Protein AF-A0A067SEJ1-F1 (afdb_monomer_lite)

Structure (mmCIF, N/CA/C/O backbone):
data_AF-A0A067SEJ1-F1
#
_entry.id   AF-A0A067SEJ1-F1
#
loop_
_atom_site.group_PDB
_atom_site.id
_atom_site.type_symbol
_atom_site.label_atom_id
_atom_site.label_alt_id
_atom_site.label_comp_id
_atom_site.label_asym_id
_atom_site.label_entity_id
_atom_site.label_seq_id
_atom_site.pdbx_PDB_ins_code
_atom_site.Cartn_x
_atom_site.Cartn_y
_atom_site.Cartn_z
_atom_site.occupancy
_atom_site.B_iso_or_equiv
_atom_site.auth_seq_id
_atom_site.auth_comp_id
_atom_site.auth_asym_id
_atom_site.auth_atom_id
_atom_site.pdbx_PDB_model_num
ATOM 1 N N . MET A 1 1 ? -14.031 -3.036 18.938 1.00 46.53 1 MET A N 1
ATOM 2 C CA . MET A 1 1 ? -14.314 -3.526 17.572 1.00 46.53 1 MET A CA 1
ATOM 3 C C . MET A 1 1 ? -13.406 -4.721 17.336 1.00 46.53 1 MET A C 1
ATOM 5 O O . MET A 1 1 ? -12.286 -4.676 17.817 1.00 46.53 1 MET A O 1
ATOM 9 N N . ALA A 1 2 ? -13.883 -5.805 16.723 1.00 48.09 2 ALA A N 1
ATOM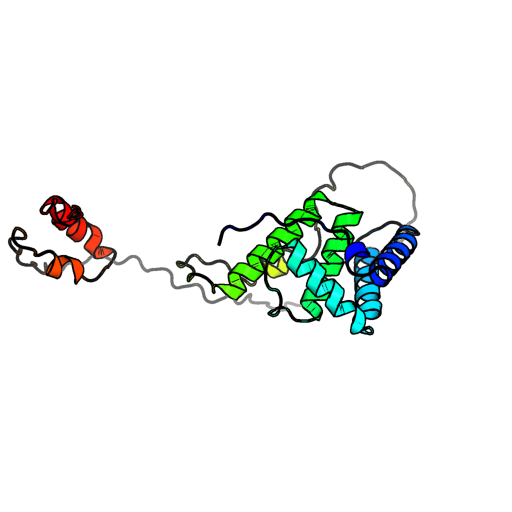 10 C CA . ALA A 1 2 ? -12.994 -6.911 16.358 1.00 48.09 2 ALA A CA 1
ATOM 11 C C . ALA A 1 2 ? -12.133 -6.456 15.172 1.00 48.09 2 ALA A C 1
ATOM 13 O O . ALA A 1 2 ? -12.700 -5.962 14.193 1.00 48.09 2 ALA A O 1
ATOM 14 N N . SER A 1 3 ? -10.806 -6.582 15.269 1.00 61.12 3 SER A N 1
ATOM 15 C CA . SER A 1 3 ? -9.918 -6.359 14.129 1.00 61.12 3 SER A CA 1
ATOM 16 C C . SER A 1 3 ? -10.316 -7.343 13.028 1.00 61.12 3 SER A C 1
ATOM 18 O O . SER A 1 3 ? -10.375 -8.556 13.236 1.00 61.12 3 SER A O 1
ATOM 20 N N . LYS A 1 4 ? -10.716 -6.815 11.871 1.00 76.38 4 LYS A N 1
ATOM 21 C CA . LYS A 1 4 ? -10.968 -7.640 10.689 1.00 76.38 4 LYS A CA 1
ATOM 22 C C . LYS A 1 4 ? -9.634 -7.886 10.010 1.00 76.38 4 LYS A C 1
ATOM 24 O O . LYS A 1 4 ? -8.903 -6.928 9.790 1.00 76.38 4 LYS A O 1
ATOM 29 N N . THR A 1 5 ? -9.352 -9.134 9.657 1.00 85.12 5 THR A N 1
ATOM 30 C CA . THR A 1 5 ? -8.151 -9.494 8.899 1.00 85.12 5 THR A CA 1
ATOM 31 C C . THR A 1 5 ? -8.071 -8.654 7.621 1.00 85.12 5 THR A C 1
ATOM 33 O O . THR A 1 5 ? -9.073 -8.596 6.893 1.00 85.12 5 THR A O 1
ATOM 36 N N . PRO A 1 6 ? -6.936 -7.990 7.347 1.00 90.06 6 PRO A N 1
ATOM 37 C CA . PRO A 1 6 ? -6.752 -7.261 6.106 1.00 90.06 6 PRO A CA 1
ATOM 38 C C . PRO A 1 6 ? -6.898 -8.158 4.880 1.00 90.06 6 PRO A C 1
ATOM 40 O O . PRO A 1 6 ? -6.625 -9.357 4.918 1.00 90.06 6 PRO A O 1
ATOM 43 N N . VAL A 1 7 ? -7.342 -7.566 3.775 1.00 92.25 7 VAL A N 1
ATOM 44 C CA . VAL A 1 7 ? -7.598 -8.280 2.524 1.00 92.25 7 VAL A CA 1
ATOM 45 C C . VAL A 1 7 ? -6.887 -7.579 1.379 1.00 92.25 7 VAL A C 1
ATOM 47 O O . VAL A 1 7 ? -6.980 -6.362 1.224 1.00 92.25 7 VAL A O 1
ATOM 50 N N . ILE A 1 8 ? -6.224 -8.366 0.534 1.00 90.19 8 ILE A N 1
ATOM 51 C CA . ILE A 1 8 ? -5.680 -7.884 -0.733 1.00 90.19 8 ILE A CA 1
ATOM 52 C C . ILE A 1 8 ? -6.826 -7.727 -1.732 1.00 90.19 8 ILE A C 1
ATOM 54 O O . ILE A 1 8 ? -7.507 -8.687 -2.093 1.00 90.19 8 ILE A O 1
ATOM 58 N N . LEU A 1 9 ? -7.026 -6.498 -2.195 1.00 91.81 9 LEU A N 1
ATOM 59 C CA . LEU A 1 9 ? -8.012 -6.165 -3.213 1.00 91.81 9 LEU A CA 1
ATOM 60 C C . LEU A 1 9 ? -7.304 -5.742 -4.499 1.00 91.81 9 LEU A C 1
ATOM 62 O O . LEU A 1 9 ? -6.274 -5.073 -4.458 1.00 91.81 9 LEU A O 1
ATOM 66 N N . SER A 1 10 ? -7.885 -6.063 -5.653 1.00 92.56 10 SER A N 1
ATOM 67 C CA . SER A 1 10 ? -7.394 -5.519 -6.921 1.00 92.56 10 SER A CA 1
ATOM 68 C C . SER A 1 10 ? -7.734 -4.036 -7.026 1.00 92.56 10 SER A C 1
ATOM 70 O O . SER A 1 10 ? -8.893 -3.643 -6.867 1.00 92.56 10 SER A O 1
ATOM 72 N N . ILE A 1 11 ? -6.739 -3.207 -7.342 1.00 93.44 11 ILE A N 1
ATOM 73 C CA . ILE A 1 11 ? -6.945 -1.770 -7.537 1.00 93.44 11 ILE A CA 1
ATOM 74 C C . ILE A 1 11 ? -7.807 -1.457 -8.767 1.00 93.44 11 ILE A C 1
ATOM 76 O O . ILE A 1 11 ? -8.526 -0.459 -8.777 1.00 93.44 11 ILE A O 1
ATOM 80 N N . SER A 1 12 ? -7.818 -2.348 -9.763 1.00 92.25 12 SER A N 1
ATOM 81 C CA . SER A 1 12 ? -8.626 -2.197 -10.981 1.00 92.25 12 SER A CA 1
ATOM 82 C C . SER A 1 12 ? -10.130 -2.181 -10.688 1.00 92.25 12 SER A C 1
ATOM 84 O O . SER A 1 12 ? -10.893 -1.583 -11.439 1.00 92.25 12 SER A O 1
ATOM 86 N N . THR A 1 13 ? -10.558 -2.756 -9.558 1.00 92.94 13 THR A N 1
ATOM 87 C CA . THR A 1 13 ? -11.944 -2.674 -9.065 1.00 92.94 13 THR A CA 1
ATOM 88 C C . THR A 1 13 ? -12.350 -1.242 -8.690 1.00 92.94 13 THR A C 1
ATOM 90 O O . THR A 1 13 ? -13.533 -0.914 -8.707 1.00 92.94 13 THR A O 1
ATOM 93 N N . PHE A 1 14 ? -11.383 -0.383 -8.350 1.00 93.38 14 PHE A N 1
ATOM 94 C CA . PHE A 1 14 ? -11.608 0.995 -7.896 1.00 93.38 14 PHE A CA 1
ATOM 95 C C . PHE A 1 14 ? -11.171 2.037 -8.930 1.00 93.38 14 PHE A C 1
ATOM 97 O O . PHE A 1 14 ? -11.766 3.109 -9.014 1.00 93.38 14 PHE A O 1
ATOM 104 N N . SER A 1 15 ? -10.131 1.741 -9.711 1.00 95.44 15 SER A N 1
ATOM 105 C CA . SER A 1 15 ? -9.670 2.581 -10.813 1.00 95.44 15 SER A CA 1
ATOM 106 C C . SER A 1 15 ? -8.937 1.748 -11.859 1.00 95.44 15 SER A C 1
ATOM 108 O O . SER A 1 15 ? -7.812 1.294 -11.641 1.00 95.44 15 SER A O 1
ATOM 110 N N . GLN A 1 16 ? -9.559 1.599 -13.030 1.00 94.88 16 GLN A N 1
ATOM 111 C CA . GLN A 1 16 ? -8.930 0.949 -14.180 1.00 94.88 16 GLN A CA 1
ATOM 112 C C . GLN A 1 16 ? -7.700 1.728 -14.666 1.00 94.88 16 GLN A C 1
ATOM 114 O O . GLN A 1 16 ? -6.709 1.125 -15.064 1.00 94.88 16 GLN A O 1
ATOM 119 N N . GLU A 1 17 ? -7.750 3.063 -14.617 1.00 94.31 17 GLU A N 1
ATOM 120 C CA . GLU A 1 17 ? -6.627 3.928 -14.993 1.00 94.31 17 GLU A CA 1
ATOM 121 C C . GLU A 1 17 ? -5.400 3.641 -14.121 1.00 94.31 17 GLU A C 1
ATOM 123 O O . GLU A 1 17 ? -4.309 3.423 -14.643 1.00 94.31 17 GLU A O 1
ATOM 128 N N . LEU A 1 18 ? -5.595 3.548 -12.802 1.00 94.44 18 LEU A N 1
ATOM 129 C CA . LEU A 1 18 ? -4.518 3.270 -11.854 1.00 94.44 18 LEU A CA 1
ATOM 130 C C . LEU A 1 18 ? -3.986 1.837 -11.994 1.00 94.44 18 LEU A C 1
ATOM 132 O O . LEU A 1 18 ? -2.778 1.623 -11.948 1.00 94.44 18 LEU A O 1
ATOM 136 N N . GLY A 1 19 ? -4.878 0.865 -12.214 1.00 95.44 19 GLY A N 1
ATOM 137 C CA . GLY A 1 19 ? -4.491 -0.519 -12.491 1.00 95.44 19 GLY A CA 1
ATOM 138 C C . GLY A 1 19 ? -3.642 -0.650 -13.757 1.00 95.44 19 GLY A C 1
ATOM 139 O O . GLY A 1 19 ? -2.614 -1.324 -13.741 1.00 95.44 19 GLY A O 1
ATOM 140 N N . ASN A 1 20 ? -4.017 0.048 -14.831 1.00 96.00 20 ASN A N 1
ATOM 141 C CA . ASN A 1 20 ? -3.251 0.068 -16.077 1.00 96.00 20 ASN A CA 1
ATOM 142 C C . ASN A 1 20 ? -1.889 0.755 -15.902 1.00 96.00 20 ASN A C 1
ATOM 144 O O . ASN A 1 20 ? -0.890 0.260 -16.422 1.00 96.00 20 ASN A O 1
ATOM 148 N N . LEU A 1 21 ? -1.844 1.867 -15.161 1.00 95.38 21 LEU A N 1
ATOM 149 C CA . LEU A 1 21 ? -0.609 2.593 -14.856 1.00 95.38 21 LEU A CA 1
ATOM 150 C C . LEU A 1 21 ? 0.370 1.694 -14.088 1.00 95.38 21 LEU A C 1
ATOM 152 O O . LEU A 1 21 ? 1.521 1.550 -14.496 1.00 95.38 21 LEU A O 1
ATOM 156 N N . LEU A 1 22 ? -0.102 1.015 -13.039 1.00 96.44 22 LEU A N 1
ATOM 157 C CA . LEU A 1 22 ? 0.707 0.066 -12.272 1.00 96.44 22 LEU A CA 1
ATOM 158 C C . LEU A 1 22 ? 1.198 -1.096 -13.134 1.00 96.44 22 LEU A C 1
ATOM 160 O O . LEU A 1 22 ? 2.393 -1.383 -13.135 1.00 96.44 22 LEU A O 1
ATOM 164 N N . ALA A 1 23 ? 0.313 -1.721 -13.913 1.00 96.44 23 ALA A N 1
ATOM 165 C CA . ALA A 1 23 ? 0.682 -2.822 -14.798 1.00 96.44 23 ALA A CA 1
ATOM 166 C C . ALA A 1 23 ? 1.773 -2.409 -15.801 1.00 96.44 23 ALA A C 1
ATOM 168 O O . ALA A 1 23 ? 2.765 -3.120 -15.958 1.00 96.44 23 ALA A O 1
ATOM 169 N N . ALA A 1 24 ? 1.632 -1.239 -16.432 1.00 96.88 24 ALA A N 1
ATOM 170 C CA . ALA A 1 24 ? 2.643 -0.703 -17.338 1.00 96.88 24 ALA A CA 1
ATOM 171 C C . ALA A 1 24 ? 3.971 -0.415 -16.617 1.00 96.88 24 ALA A C 1
ATOM 173 O O . ALA A 1 24 ? 5.037 -0.735 -17.145 1.00 96.88 24 ALA A O 1
ATOM 174 N N . SER A 1 25 ? 3.911 0.133 -15.400 1.00 96.12 25 SER A N 1
ATOM 175 C CA . SER A 1 25 ? 5.101 0.435 -14.600 1.00 96.12 25 SER A CA 1
ATOM 176 C C . SER A 1 25 ? 5.883 -0.825 -14.211 1.00 96.12 25 SER A C 1
ATOM 178 O O . SER A 1 25 ? 7.109 -0.821 -14.274 1.00 96.12 25 SER A O 1
ATOM 180 N N . PHE A 1 26 ? 5.195 -1.924 -13.876 1.00 97.12 26 PHE A N 1
ATOM 181 C CA . PHE A 1 26 ? 5.848 -3.190 -13.545 1.00 97.12 26 PHE A CA 1
ATOM 182 C C . PHE A 1 26 ? 6.490 -3.825 -14.775 1.00 97.12 26 PHE A C 1
ATOM 184 O O . PHE A 1 26 ? 7.631 -4.263 -14.698 1.00 97.12 26 PHE A O 1
ATOM 191 N N . VAL A 1 27 ? 5.819 -3.782 -15.931 1.00 96.75 27 VAL A N 1
ATOM 192 C CA . VAL A 1 27 ? 6.413 -4.230 -17.202 1.00 96.75 27 VAL A CA 1
ATOM 193 C C . VAL A 1 27 ? 7.682 -3.439 -17.533 1.00 96.75 27 VAL A C 1
ATOM 195 O O . VAL A 1 27 ? 8.634 -3.991 -18.078 1.00 96.75 27 VAL A O 1
ATOM 198 N N . GLU A 1 28 ? 7.717 -2.139 -17.232 1.00 95.25 28 GLU A N 1
ATOM 199 C CA . GLU A 1 28 ? 8.917 -1.324 -17.416 1.00 95.25 28 GLU A CA 1
ATOM 200 C C . GLU A 1 28 ? 10.023 -1.674 -16.412 1.00 95.25 28 GLU A C 1
ATOM 202 O O . GLU A 1 28 ? 11.181 -1.792 -16.816 1.00 95.25 28 GLU A O 1
ATOM 207 N N . LEU A 1 29 ? 9.669 -1.871 -15.140 1.00 94.81 29 LEU A N 1
ATOM 208 C CA . LEU A 1 29 ? 10.592 -2.246 -14.069 1.00 94.81 29 LEU A CA 1
ATOM 209 C C . LEU A 1 29 ? 11.264 -3.600 -14.347 1.00 94.81 29 LEU A C 1
ATOM 211 O O . LEU A 1 29 ? 12.478 -3.725 -14.214 1.00 94.81 29 LEU A O 1
ATOM 215 N N . GLU A 1 30 ? 10.497 -4.576 -14.832 1.00 95.19 30 GLU A N 1
ATOM 216 C CA . GLU A 1 30 ? 10.948 -5.940 -15.143 1.00 95.19 30 GLU A CA 1
ATOM 217 C C . GLU A 1 30 ? 11.863 -6.020 -16.385 1.00 95.19 30 GLU A C 1
ATOM 219 O O . GLU A 1 30 ? 12.399 -7.083 -16.698 1.00 95.19 30 GLU A O 1
ATOM 224 N N . LYS A 1 31 ? 12.117 -4.903 -17.088 1.00 94.56 31 LYS A N 1
ATOM 225 C CA . LYS A 1 31 ? 13.127 -4.848 -18.168 1.00 94.56 31 LYS A CA 1
ATOM 226 C C . LYS A 1 31 ? 14.558 -5.005 -17.654 1.00 94.56 31 LYS A C 1
ATOM 228 O O . LYS A 1 31 ? 15.471 -5.213 -18.455 1.00 94.56 31 LYS A O 1
ATOM 233 N N . LYS A 1 32 ? 14.774 -4.834 -16.351 1.00 91.69 32 LYS A N 1
ATOM 234 C CA . LYS A 1 32 ? 16.067 -4.972 -15.676 1.00 91.69 32 LYS A CA 1
ATOM 235 C C . LYS A 1 32 ? 15.886 -5.808 -14.405 1.00 91.69 32 LYS A C 1
ATOM 237 O O . LYS A 1 32 ? 14.759 -5.931 -13.927 1.00 91.69 32 LYS A O 1
ATOM 242 N N . PRO A 1 33 ? 16.967 -6.385 -13.850 1.00 93.00 33 PRO A N 1
ATOM 243 C CA . PRO A 1 33 ? 16.897 -7.040 -12.551 1.00 93.00 33 PRO A CA 1
ATOM 244 C C . PRO A 1 33 ? 16.329 -6.092 -11.496 1.00 93.00 33 PRO A C 1
ATOM 246 O O . PRO A 1 33 ? 16.771 -4.946 -11.392 1.00 93.00 33 PRO A O 1
ATOM 249 N N . VAL A 1 34 ? 15.351 -6.583 -10.737 1.00 93.62 34 VAL A N 1
ATOM 250 C CA . VAL A 1 34 ? 14.739 -5.832 -9.644 1.00 93.62 34 VAL A CA 1
ATOM 251 C C . VAL A 1 34 ? 15.635 -5.968 -8.424 1.00 93.62 34 VAL A C 1
ATOM 253 O O . VAL A 1 34 ? 15.697 -7.009 -7.775 1.00 93.62 34 VAL A O 1
ATOM 256 N N . ASP A 1 35 ? 16.359 -4.898 -8.155 1.00 93.25 35 ASP A N 1
ATOM 257 C CA . ASP A 1 35 ? 17.161 -4.688 -6.965 1.00 93.25 35 ASP A CA 1
ATOM 258 C C . ASP A 1 35 ? 16.588 -3.525 -6.147 1.00 93.25 35 ASP A C 1
ATOM 260 O O . ASP A 1 35 ? 15.557 -2.926 -6.459 1.00 93.25 35 ASP A O 1
ATOM 264 N N . ARG A 1 36 ? 17.293 -3.172 -5.080 1.00 91.00 36 ARG A N 1
ATOM 265 C CA . ARG A 1 36 ? 16.895 -2.065 -4.222 1.00 91.00 36 ARG A CA 1
ATOM 266 C C . ARG A 1 36 ? 16.883 -0.708 -4.936 1.00 91.00 36 ARG A C 1
ATOM 268 O O . ARG A 1 36 ? 16.033 0.137 -4.669 1.00 91.00 36 ARG A O 1
ATOM 275 N N . ILE A 1 37 ? 17.871 -0.441 -5.783 1.00 92.75 37 ILE A N 1
ATOM 276 C CA . ILE A 1 37 ? 18.024 0.879 -6.405 1.00 92.75 37 ILE A CA 1
ATOM 277 C C . ILE A 1 37 ? 16.893 1.086 -7.413 1.00 92.75 37 ILE A C 1
ATOM 279 O O . ILE A 1 37 ? 16.247 2.133 -7.436 1.00 92.75 37 ILE A O 1
ATOM 283 N N . THR A 1 38 ? 16.621 0.058 -8.211 1.00 92.75 38 THR A N 1
ATOM 284 C CA . THR A 1 38 ? 15.519 0.022 -9.170 1.00 92.75 38 THR A CA 1
ATOM 285 C C . THR A 1 38 ? 14.159 0.067 -8.476 1.00 92.75 38 THR A C 1
ATOM 287 O O . THR A 1 38 ? 13.295 0.803 -8.949 1.00 92.75 38 THR A O 1
ATOM 290 N N . SER A 1 39 ? 13.971 -0.601 -7.329 1.00 92.75 39 SER A N 1
ATOM 291 C CA . SER A 1 39 ? 12.716 -0.519 -6.566 1.00 92.75 39 SER A CA 1
ATOM 292 C C . SER A 1 39 ? 12.456 0.888 -6.017 1.00 92.75 39 SER A C 1
ATOM 294 O O . SER A 1 39 ? 11.362 1.418 -6.196 1.00 92.75 39 SER A O 1
ATOM 296 N N . VAL A 1 40 ? 13.465 1.536 -5.422 1.00 93.38 40 VAL A N 1
ATOM 297 C CA . VAL A 1 40 ? 13.352 2.916 -4.911 1.00 93.38 40 VAL A CA 1
ATOM 298 C C . VAL A 1 40 ? 13.124 3.902 -6.056 1.00 93.38 40 VAL A C 1
ATOM 300 O O . VAL A 1 40 ? 12.285 4.796 -5.958 1.00 93.38 40 VAL A O 1
ATOM 303 N N . SER A 1 41 ? 13.835 3.735 -7.174 1.00 94.12 41 SER A N 1
ATOM 304 C CA . SER A 1 41 ? 13.635 4.579 -8.354 1.00 94.12 41 SER A CA 1
ATOM 305 C C . SER A 1 41 ? 12.231 4.423 -8.938 1.00 94.12 41 SER A C 1
ATOM 307 O O . SER A 1 41 ? 11.660 5.412 -9.400 1.00 94.12 41 SER A O 1
ATOM 309 N N . TRP A 1 42 ? 11.683 3.206 -8.944 1.00 96.38 42 TRP A N 1
ATOM 310 C CA . TRP A 1 42 ? 10.311 2.951 -9.371 1.00 96.38 42 TRP A CA 1
ATOM 311 C C . TRP A 1 42 ? 9.311 3.631 -8.438 1.00 96.38 42 TRP A C 1
ATOM 313 O O . TRP A 1 42 ? 8.437 4.346 -8.920 1.00 96.38 42 TRP A O 1
ATOM 323 N N . GLU A 1 43 ? 9.475 3.490 -7.122 1.00 95.25 43 GLU A N 1
ATOM 324 C CA . GLU A 1 43 ? 8.581 4.109 -6.142 1.00 95.25 43 GLU A CA 1
ATOM 325 C C . GLU A 1 43 ? 8.558 5.634 -6.296 1.00 95.25 43 GLU A C 1
ATOM 327 O O . GLU A 1 43 ? 7.486 6.224 -6.395 1.00 95.25 43 GLU A O 1
ATOM 332 N N . MET A 1 44 ? 9.724 6.275 -6.416 1.00 94.12 44 MET A N 1
ATOM 333 C CA . MET A 1 44 ? 9.821 7.727 -6.605 1.00 94.12 44 MET A CA 1
ATOM 334 C C . MET A 1 44 ? 9.158 8.198 -7.904 1.00 94.12 44 MET A C 1
ATOM 336 O O . MET A 1 44 ? 8.461 9.214 -7.908 1.00 94.12 44 MET A O 1
ATOM 340 N N . LYS A 1 45 ? 9.328 7.446 -9.000 1.00 94.69 45 LYS A N 1
ATOM 341 C CA . LYS A 1 45 ? 8.647 7.728 -10.272 1.00 94.69 45 LYS A CA 1
ATOM 342 C C . LYS A 1 45 ? 7.129 7.638 -10.103 1.00 94.69 45 LYS A C 1
ATOM 344 O O . LYS A 1 45 ? 6.413 8.562 -10.469 1.00 94.69 45 LYS A O 1
ATOM 349 N N . MET A 1 46 ? 6.651 6.567 -9.475 1.00 95.62 46 MET A N 1
ATOM 350 C CA . MET A 1 46 ? 5.228 6.332 -9.235 1.00 95.62 46 MET A CA 1
ATOM 351 C C . MET A 1 46 ? 4.599 7.370 -8.299 1.00 95.62 46 MET A C 1
ATOM 353 O O . MET A 1 46 ? 3.465 7.793 -8.523 1.00 95.62 46 MET A O 1
ATOM 357 N N . LEU A 1 47 ? 5.332 7.811 -7.272 1.00 93.50 47 LEU A N 1
ATOM 358 C CA . LEU A 1 47 ? 4.915 8.899 -6.389 1.00 93.50 47 LEU A CA 1
ATOM 359 C C . LEU A 1 47 ? 4.712 10.200 -7.168 1.00 93.50 47 LEU A C 1
ATOM 361 O O . LEU A 1 47 ? 3.716 10.879 -6.932 1.00 93.50 47 LEU A O 1
ATOM 365 N N . SER A 1 48 ? 5.605 10.523 -8.109 1.00 91.00 48 SER A N 1
ATOM 366 C CA . SER A 1 48 ? 5.446 11.688 -8.989 1.00 91.00 48 SER A CA 1
ATOM 367 C C . SER A 1 48 ? 4.243 11.520 -9.921 1.00 91.00 48 SER A C 1
ATOM 369 O O . SER A 1 48 ? 3.344 12.358 -9.923 1.00 91.00 48 SER A O 1
ATOM 371 N N . ASP A 1 49 ? 4.176 10.400 -10.648 1.00 90.62 49 ASP A N 1
ATOM 372 C CA . ASP A 1 49 ? 3.157 10.146 -11.676 1.00 90.62 49 ASP A CA 1
ATOM 373 C C . ASP A 1 49 ? 1.722 10.172 -11.112 1.00 90.62 49 ASP A C 1
ATOM 375 O O . ASP A 1 49 ? 0.787 10.625 -11.782 1.00 90.62 49 ASP A O 1
ATOM 379 N N . ILE A 1 50 ? 1.540 9.689 -9.876 1.00 92.19 50 ILE A N 1
ATOM 380 C CA . ILE A 1 50 ? 0.249 9.685 -9.173 1.00 92.19 50 ILE A CA 1
ATOM 381 C C . ILE A 1 50 ? 0.034 10.981 -8.385 1.00 92.19 50 ILE A C 1
ATOM 383 O O . ILE A 1 50 ? -1.086 11.497 -8.358 1.00 92.19 50 ILE A O 1
ATOM 387 N N . GLY A 1 51 ? 1.075 11.497 -7.726 1.00 83.12 51 GLY A N 1
ATOM 388 C CA . GLY A 1 51 ? 1.007 12.688 -6.876 1.00 83.12 51 GLY A CA 1
ATOM 389 C C . GLY A 1 51 ? 0.532 13.927 -7.631 1.00 83.12 51 GLY A C 1
ATOM 390 O O . GLY A 1 51 ? -0.267 14.698 -7.096 1.00 83.12 51 GLY A O 1
ATOM 391 N N . ASP A 1 52 ? 0.914 14.044 -8.903 1.00 80.06 52 ASP A N 1
ATOM 392 C CA . ASP A 1 52 ? 0.486 15.124 -9.798 1.00 80.06 52 ASP A CA 1
ATOM 393 C C . ASP A 1 52 ? -0.984 14.991 -10.249 1.00 80.06 52 ASP A C 1
ATOM 395 O O . ASP A 1 52 ? -1.578 15.921 -10.800 1.00 80.06 52 ASP A O 1
ATOM 399 N N . GLN A 1 53 ? -1.617 13.842 -9.995 1.00 85.12 53 GLN A N 1
ATOM 400 C CA . GLN A 1 53 ? -2.968 13.516 -10.442 1.00 85.12 53 GLN A CA 1
ATOM 401 C C . GLN A 1 53 ? -3.925 13.318 -9.265 1.00 85.12 53 GLN A C 1
ATOM 403 O O . GLN A 1 53 ? -4.343 12.202 -8.953 1.00 85.12 53 GLN A O 1
ATOM 408 N N . HIS A 1 54 ?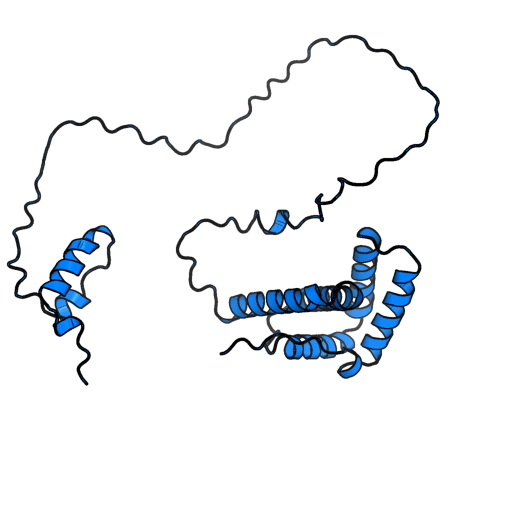 -4.388 14.417 -8.662 1.00 80.50 54 HIS A N 1
ATOM 409 C CA . HIS A 1 54 ? -5.311 14.389 -7.514 1.00 80.50 54 HIS A CA 1
ATOM 410 C C . HIS A 1 54 ? -6.556 13.494 -7.692 1.00 80.50 54 HIS A C 1
ATOM 412 O O . HIS A 1 54 ? -7.058 12.936 -6.715 1.00 80.50 54 HIS A O 1
ATOM 418 N N . LYS A 1 55 ? -7.033 13.298 -8.930 1.00 88.94 55 LYS A N 1
ATOM 419 C CA . LYS A 1 55 ? -8.144 12.383 -9.257 1.00 88.94 55 LYS A CA 1
ATOM 420 C C . LYS A 1 55 ? -7.876 10.919 -8.868 1.00 88.94 55 LYS A C 1
ATOM 422 O O . LYS A 1 55 ? -8.821 10.176 -8.617 1.00 88.94 55 LYS A O 1
ATOM 427 N N . LEU A 1 56 ? -6.609 10.506 -8.795 1.00 90.94 56 LEU A N 1
ATOM 428 C CA . LEU A 1 56 ? -6.195 9.140 -8.469 1.00 90.94 56 LEU A CA 1
ATOM 429 C C . LEU A 1 56 ? -6.137 8.880 -6.957 1.00 90.94 56 LEU A C 1
ATOM 431 O O . LEU A 1 56 ? -6.162 7.726 -6.535 1.00 90.94 56 LEU A O 1
ATOM 435 N N . ILE A 1 57 ? -6.151 9.930 -6.130 1.00 92.56 57 ILE A N 1
ATOM 436 C CA . ILE A 1 57 ? -6.061 9.803 -4.668 1.00 92.56 57 ILE A CA 1
ATOM 437 C C . ILE A 1 57 ? -7.332 9.195 -4.066 1.00 92.56 57 ILE A C 1
ATOM 439 O O . ILE A 1 57 ? -7.252 8.369 -3.159 1.00 92.56 57 ILE A O 1
ATOM 443 N N . ALA A 1 58 ? -8.517 9.565 -4.559 1.00 92.69 58 ALA A N 1
ATOM 444 C CA . ALA A 1 58 ? -9.779 9.055 -4.018 1.00 92.69 58 ALA A CA 1
ATOM 445 C C . ALA A 1 58 ? -9.947 7.525 -4.198 1.00 92.69 58 ALA A C 1
ATOM 447 O O . ALA A 1 58 ? -10.307 6.851 -3.224 1.00 92.69 58 ALA A O 1
ATOM 448 N N . PRO A 1 59 ? -9.631 6.937 -5.370 1.00 94.88 59 PRO A N 1
ATOM 449 C CA . PRO A 1 59 ? -9.561 5.485 -5.524 1.00 94.88 59 PRO A CA 1
ATOM 450 C C . PRO A 1 59 ? -8.568 4.810 -4.574 1.00 94.88 59 PRO A C 1
ATOM 452 O O . PRO A 1 59 ? -8.913 3.794 -3.976 1.00 94.88 59 PRO A O 1
ATOM 455 N N . ILE A 1 60 ? -7.375 5.387 -4.382 1.00 95.19 60 ILE A N 1
ATOM 456 C CA . ILE A 1 60 ? -6.350 4.848 -3.470 1.00 95.19 60 ILE A CA 1
ATOM 457 C C . ILE A 1 60 ? -6.858 4.835 -2.032 1.00 95.19 60 ILE A C 1
ATOM 459 O O . ILE A 1 60 ? -6.749 3.819 -1.347 1.00 95.19 60 ILE A O 1
ATOM 463 N N . LYS A 1 61 ? -7.477 5.935 -1.590 1.00 94.50 61 LYS A N 1
ATOM 464 C CA . LYS A 1 61 ? -8.095 6.008 -0.265 1.00 94.50 61 LYS A CA 1
ATOM 465 C C . LYS A 1 61 ? -9.165 4.933 -0.083 1.00 94.50 61 LYS A C 1
ATOM 467 O O . LYS A 1 61 ? -9.176 4.209 0.908 1.00 94.50 61 LYS A O 1
ATOM 472 N N . THR A 1 62 ? -10.055 4.808 -1.063 1.00 94.50 62 THR A N 1
ATOM 473 C CA . THR A 1 62 ? -11.137 3.818 -1.016 1.00 94.50 62 THR A CA 1
ATOM 474 C C . THR A 1 62 ? -10.577 2.401 -0.950 1.00 94.50 62 THR A C 1
ATOM 476 O O . THR A 1 62 ? -11.046 1.596 -0.148 1.00 94.50 62 THR A O 1
ATOM 479 N N . TRP A 1 63 ? -9.557 2.109 -1.756 1.00 95.94 63 TRP A N 1
ATOM 480 C CA . TRP A 1 63 ? -8.876 0.823 -1.752 1.00 95.94 63 TRP A CA 1
ATOM 481 C C . TRP A 1 63 ? -8.250 0.535 -0.381 1.00 95.94 63 TRP A C 1
ATOM 483 O O . TRP A 1 63 ? -8.602 -0.470 0.226 1.00 95.94 63 TRP A O 1
ATOM 493 N N . LEU A 1 64 ? -7.428 1.444 0.161 1.00 94.81 64 LEU A N 1
ATOM 494 C CA . LEU A 1 64 ? -6.770 1.268 1.464 1.00 94.81 64 LEU A CA 1
ATOM 495 C C . LEU A 1 64 ? -7.785 1.039 2.588 1.00 94.81 64 LEU A C 1
ATOM 497 O O . LEU A 1 64 ? -7.670 0.065 3.327 1.00 94.81 64 LEU A O 1
ATOM 501 N N . SER A 1 65 ? -8.814 1.886 2.676 1.00 93.44 65 SER A N 1
ATOM 502 C CA . SER A 1 65 ? -9.845 1.792 3.716 1.00 93.44 65 SER A CA 1
ATOM 503 C C . SER A 1 65 ? -10.586 0.453 3.664 1.00 93.44 65 SER A C 1
ATOM 505 O O . SER A 1 65 ? -10.869 -0.150 4.700 1.00 93.44 65 SER A O 1
ATOM 507 N N . ARG A 1 66 ? -10.861 -0.059 2.458 1.00 93.88 66 ARG A N 1
ATOM 508 C CA . ARG A 1 66 ? -11.501 -1.367 2.268 1.00 93.88 66 ARG A CA 1
ATOM 509 C C . ARG A 1 66 ? -10.560 -2.522 2.588 1.00 93.88 66 ARG A C 1
ATOM 511 O O . ARG A 1 66 ? -11.016 -3.484 3.203 1.00 93.88 66 ARG A O 1
ATOM 518 N N . SER A 1 67 ? -9.285 -2.412 2.223 1.00 92.75 67 SER A N 1
ATOM 519 C CA . SER A 1 67 ? -8.271 -3.437 2.476 1.00 92.75 67 SER A CA 1
ATOM 520 C C . SER A 1 67 ? -8.047 -3.667 3.971 1.00 92.75 67 SER A C 1
ATOM 522 O O . SER A 1 67 ? -7.966 -4.816 4.388 1.00 92.75 67 SER A O 1
ATOM 524 N N . ILE A 1 68 ? -8.021 -2.611 4.794 1.00 92.12 68 ILE A N 1
ATOM 525 C CA . ILE A 1 68 ? -7.818 -2.734 6.254 1.00 92.12 68 ILE A CA 1
ATOM 526 C C . ILE A 1 68 ? -9.115 -2.643 7.076 1.00 92.12 68 ILE A C 1
ATOM 528 O O . ILE A 1 68 ? -9.091 -2.799 8.294 1.00 92.12 68 ILE A O 1
ATOM 532 N N . SER A 1 69 ? -10.262 -2.392 6.434 1.00 90.75 69 SER A N 1
ATOM 533 C CA . SER A 1 69 ? -11.561 -2.169 7.094 1.00 90.75 69 SER A CA 1
ATOM 534 C C . SER A 1 69 ? -11.547 -1.066 8.169 1.00 90.75 69 SER A C 1
ATOM 536 O O . SER A 1 69 ? -12.261 -1.172 9.168 1.00 90.75 69 SER A O 1
ATOM 538 N N . MET A 1 70 ? -10.760 -0.007 7.962 1.00 88.06 70 MET A N 1
ATOM 539 C CA . MET A 1 70 ? -10.651 1.139 8.871 1.00 88.06 70 MET A CA 1
ATOM 540 C C . MET A 1 70 ? -10.777 2.467 8.127 1.00 88.06 70 MET A C 1
ATOM 542 O O . MET A 1 70 ? -10.592 2.545 6.909 1.00 88.06 70 MET A O 1
ATOM 546 N N . ASP A 1 71 ? -11.090 3.514 8.885 1.00 86.94 71 ASP A N 1
ATOM 547 C CA . ASP A 1 71 ? -11.000 4.888 8.407 1.00 86.94 71 ASP A CA 1
ATOM 548 C C . ASP A 1 71 ? -9.530 5.325 8.357 1.00 86.94 71 ASP A C 1
ATOM 550 O O . ASP A 1 71 ? -8.768 5.059 9.283 1.00 86.94 71 ASP A O 1
ATOM 554 N N . ILE A 1 72 ? -9.146 5.979 7.265 1.00 87.88 72 ILE A N 1
ATOM 555 C CA . ILE A 1 72 ? -7.781 6.414 6.949 1.00 87.88 72 ILE A CA 1
ATOM 556 C C . ILE A 1 72 ? -7.678 7.928 6.757 1.00 87.88 72 ILE A C 1
ATOM 558 O O . ILE A 1 72 ? -6.644 8.414 6.301 1.00 87.88 72 ILE A O 1
ATOM 562 N N . ASP A 1 73 ? -8.717 8.687 7.108 1.00 85.25 73 ASP A N 1
ATOM 563 C CA . ASP A 1 73 ? -8.740 10.146 6.947 1.00 85.25 73 ASP A CA 1
ATOM 564 C C . ASP A 1 73 ? -7.642 10.868 7.746 1.00 85.25 73 ASP A C 1
ATOM 566 O O . ASP A 1 73 ? -7.245 11.981 7.400 1.00 85.25 73 ASP A O 1
ATOM 570 N N . ASN A 1 74 ? -7.077 10.199 8.755 1.00 84.69 74 ASN A N 1
ATOM 571 C CA . ASN A 1 74 ? -5.944 10.686 9.545 1.00 84.69 74 ASN A CA 1
ATOM 572 C C . ASN A 1 74 ? -4.577 10.544 8.846 1.00 84.69 74 ASN A C 1
ATOM 574 O O . ASN A 1 74 ? -3.567 10.968 9.412 1.00 84.69 74 ASN A O 1
ATOM 578 N N . LEU A 1 75 ? -4.509 9.914 7.669 1.00 87.81 75 LEU A N 1
ATOM 579 C CA . LEU A 1 75 ? -3.276 9.794 6.892 1.00 87.81 75 LEU A CA 1
ATOM 580 C C . LEU A 1 75 ? -3.125 10.969 5.925 1.00 87.81 75 LEU A C 1
ATOM 582 O O . LEU A 1 75 ? -4.044 11.331 5.185 1.00 87.81 75 LEU A O 1
ATOM 586 N N . SER A 1 76 ? -1.921 11.534 5.888 1.00 91.00 76 SER A N 1
ATOM 587 C CA . SER A 1 76 ? -1.524 12.480 4.850 1.00 91.00 76 SER A CA 1
ATOM 588 C C . SER A 1 76 ? -1.513 11.808 3.473 1.00 91.00 76 SER A C 1
ATOM 590 O O . SER A 1 76 ? -1.379 10.591 3.346 1.00 91.00 76 SER A O 1
ATOM 592 N N . VAL A 1 77 ? -1.610 12.608 2.406 1.00 89.81 77 VAL A N 1
ATOM 593 C CA . VAL A 1 77 ? -1.530 12.092 1.026 1.00 89.81 77 VAL A CA 1
ATOM 594 C C . VAL A 1 77 ? -0.213 11.348 0.783 1.00 89.81 77 VAL A C 1
ATOM 596 O O . VAL A 1 77 ? -0.221 10.311 0.130 1.00 89.81 77 VAL A O 1
ATOM 599 N N . SER A 1 78 ? 0.894 11.826 1.358 1.00 90.50 78 SER A N 1
ATOM 600 C CA . SER A 1 78 ? 2.195 11.158 1.254 1.00 90.50 78 SER A CA 1
ATOM 601 C C . SER A 1 78 ? 2.184 9.774 1.903 1.00 90.50 78 SER A C 1
ATOM 603 O O . SER A 1 78 ? 2.604 8.813 1.268 1.00 90.50 78 SER A O 1
ATOM 605 N N . GLU A 1 79 ? 1.669 9.652 3.134 1.00 91.38 79 GLU A N 1
ATOM 606 C CA . GLU A 1 79 ? 1.558 8.355 3.820 1.00 91.38 79 GLU A CA 1
ATOM 607 C C . GLU A 1 79 ? 0.665 7.396 3.022 1.00 91.38 79 GLU A C 1
ATOM 609 O O . GLU A 1 79 ? 1.032 6.246 2.803 1.00 91.38 79 GLU A O 1
ATOM 614 N N . LEU A 1 80 ? -0.485 7.874 2.532 1.00 92.94 80 LEU A N 1
ATOM 615 C CA . LEU A 1 80 ? -1.401 7.074 1.713 1.00 92.94 80 LEU A CA 1
ATOM 616 C C . LEU A 1 80 ? -0.711 6.509 0.472 1.00 92.94 80 LEU A C 1
ATOM 618 O O . LEU A 1 80 ? -0.869 5.328 0.170 1.00 92.94 80 LEU A O 1
ATOM 622 N N . LEU A 1 81 ? 0.043 7.344 -0.243 1.00 94.00 81 LEU A N 1
ATOM 623 C CA . LEU A 1 81 ? 0.741 6.927 -1.453 1.00 94.00 81 LEU A CA 1
ATOM 624 C C . LEU A 1 81 ? 1.888 5.958 -1.155 1.00 94.00 81 LEU A C 1
ATOM 626 O O . LEU A 1 81 ? 2.018 4.968 -1.867 1.00 94.00 81 LEU A O 1
ATOM 630 N N . GLN A 1 82 ? 2.663 6.195 -0.095 1.00 93.00 82 GLN A N 1
ATOM 631 C CA . GLN A 1 82 ? 3.732 5.287 0.333 1.00 93.00 82 GLN A CA 1
ATOM 632 C C . GLN A 1 82 ? 3.181 3.906 0.697 1.00 93.00 82 GLN A C 1
ATOM 634 O O . GLN A 1 82 ? 3.617 2.902 0.139 1.00 93.00 82 GLN A O 1
ATOM 639 N N . PHE A 1 83 ? 2.159 3.843 1.560 1.00 94.06 83 PHE A N 1
ATOM 640 C CA . PHE A 1 83 ? 1.540 2.568 1.930 1.00 94.06 83 PHE A CA 1
ATOM 641 C C . PHE A 1 83 ? 0.919 1.865 0.727 1.00 94.06 83 PHE A C 1
ATOM 643 O O . PHE A 1 83 ? 1.035 0.648 0.586 1.00 94.06 83 PHE A O 1
ATOM 650 N N . PHE A 1 84 ? 0.271 2.622 -0.156 1.00 95.69 84 PHE A N 1
ATOM 651 C CA . PHE A 1 84 ? -0.301 2.075 -1.373 1.00 95.69 84 PHE A CA 1
ATOM 652 C C . PHE A 1 84 ? 0.773 1.463 -2.277 1.00 95.69 84 PHE A C 1
ATOM 654 O O . PHE A 1 84 ? 0.678 0.282 -2.600 1.00 95.69 84 PHE A O 1
ATOM 661 N N . LEU A 1 85 ? 1.798 2.227 -2.660 1.00 96.31 85 LEU A N 1
ATOM 662 C CA . LEU A 1 85 ? 2.838 1.773 -3.585 1.00 96.31 85 LEU A CA 1
ATOM 663 C C . LEU A 1 85 ? 3.683 0.646 -2.999 1.00 96.31 85 LEU A C 1
ATOM 665 O O . LEU A 1 85 ? 3.910 -0.347 -3.690 1.00 96.31 85 LEU A O 1
ATOM 669 N N . GLY A 1 86 ? 4.066 0.753 -1.724 1.00 95.06 86 GLY A N 1
ATOM 670 C CA . GLY A 1 86 ? 4.759 -0.315 -1.010 1.00 95.06 86 GLY A CA 1
ATOM 671 C C . GLY A 1 86 ? 3.946 -1.607 -1.022 1.00 95.06 86 GLY A C 1
ATOM 672 O O . GLY A 1 86 ? 4.472 -2.674 -1.337 1.00 95.06 86 GLY A O 1
ATOM 673 N N . ASN A 1 87 ? 2.632 -1.519 -0.797 1.00 96.12 87 ASN A N 1
ATOM 674 C CA . ASN A 1 87 ? 1.780 -2.697 -0.866 1.00 96.12 87 ASN A CA 1
ATOM 675 C C . ASN A 1 87 ? 1.626 -3.248 -2.290 1.00 96.12 87 ASN A C 1
ATOM 677 O O . ASN A 1 87 ? 1.693 -4.458 -2.464 1.00 96.12 87 ASN A O 1
ATOM 681 N N . GLN A 1 88 ? 1.454 -2.398 -3.309 1.00 96.12 88 GLN A N 1
ATOM 682 C CA . GLN A 1 88 ? 1.375 -2.853 -4.705 1.00 96.12 88 GLN A CA 1
ATOM 683 C C . GLN A 1 88 ? 2.662 -3.561 -5.142 1.00 96.12 88 GLN A C 1
ATOM 685 O O . GLN A 1 88 ? 2.604 -4.574 -5.839 1.00 96.12 88 GLN A O 1
ATOM 690 N N . PHE A 1 89 ? 3.818 -3.055 -4.710 1.00 96.00 89 PHE A N 1
ATOM 691 C CA . PHE A 1 89 ? 5.104 -3.693 -4.960 1.00 96.00 89 PHE A CA 1
ATOM 692 C C . PHE A 1 89 ? 5.181 -5.072 -4.295 1.00 96.00 89 PHE A C 1
ATOM 694 O O . PHE A 1 89 ? 5.490 -6.060 -4.961 1.00 96.00 89 PHE A O 1
ATOM 701 N N . LEU A 1 90 ? 4.834 -5.166 -3.007 1.00 95.19 90 LEU A N 1
ATOM 702 C CA . LEU A 1 90 ? 4.817 -6.442 -2.290 1.00 95.19 90 LEU A CA 1
ATOM 703 C C . LEU A 1 90 ? 3.823 -7.424 -2.916 1.00 95.19 90 LEU A C 1
ATOM 705 O O . LEU A 1 90 ? 4.180 -8.564 -3.158 1.00 95.19 90 LEU A O 1
ATOM 709 N N . GLN A 1 91 ? 2.625 -6.998 -3.312 1.00 94.38 91 GLN A N 1
ATOM 710 C CA . GLN A 1 91 ? 1.681 -7.885 -4.004 1.00 94.38 91 GLN A CA 1
ATOM 711 C C . GLN A 1 91 ? 2.260 -8.507 -5.285 1.00 94.38 91 GLN A C 1
ATOM 713 O O . GLN A 1 91 ? 1.863 -9.612 -5.654 1.00 94.38 91 GLN A O 1
ATOM 718 N N . ARG A 1 92 ? 3.174 -7.810 -5.976 1.00 94.62 92 ARG A N 1
ATOM 719 C CA . ARG A 1 92 ? 3.805 -8.299 -7.207 1.00 94.62 92 ARG A CA 1
ATOM 720 C C . ARG A 1 92 ? 4.926 -9.306 -6.942 1.00 94.62 92 ARG A C 1
ATOM 722 O O . ARG A 1 92 ? 5.042 -10.258 -7.710 1.00 94.62 92 ARG A O 1
ATOM 729 N N . TYR A 1 93 ? 5.733 -9.092 -5.902 1.00 93.56 93 TYR A N 1
ATOM 730 C CA . TYR A 1 93 ? 6.984 -9.835 -5.683 1.00 93.56 93 TYR A CA 1
ATOM 731 C C . TYR A 1 93 ? 7.009 -10.701 -4.413 1.00 93.56 93 TYR A C 1
ATOM 733 O O . TYR A 1 93 ? 7.727 -11.695 -4.383 1.00 93.56 93 TYR A O 1
ATOM 741 N N . ASP A 1 94 ? 6.230 -10.351 -3.390 1.00 93.38 94 ASP A N 1
ATOM 742 C CA . ASP A 1 94 ? 6.109 -11.061 -2.110 1.00 93.38 94 ASP A CA 1
ATOM 743 C C . ASP A 1 94 ? 4.681 -10.908 -1.520 1.00 93.38 94 ASP A C 1
ATOM 745 O O . ASP A 1 94 ? 4.423 -10.057 -0.656 1.00 93.38 94 ASP A O 1
ATOM 749 N N . PRO A 1 95 ? 3.704 -11.693 -2.023 1.00 89.75 95 PRO A N 1
ATOM 750 C CA . PRO A 1 95 ? 2.301 -11.560 -1.632 1.00 89.75 95 PRO A CA 1
ATOM 751 C C . PRO A 1 95 ? 2.029 -11.854 -0.152 1.00 89.75 95 PRO A C 1
ATOM 753 O O . PRO A 1 95 ? 1.058 -11.332 0.395 1.00 89.75 95 PRO A O 1
ATOM 756 N N . GLU A 1 96 ? 2.862 -12.673 0.494 1.00 89.25 96 GLU A N 1
ATOM 757 C CA . GLU A 1 96 ? 2.732 -12.990 1.921 1.00 89.25 96 GLU A CA 1
ATOM 758 C C . GLU A 1 96 ? 3.016 -11.738 2.755 1.00 89.25 96 GLU A C 1
ATOM 760 O O . GLU A 1 96 ? 2.170 -11.304 3.544 1.00 89.25 96 GLU A O 1
ATOM 765 N N . ARG A 1 97 ? 4.133 -11.056 2.469 1.00 92.81 97 ARG A N 1
ATOM 766 C CA . ARG A 1 97 ? 4.469 -9.783 3.121 1.00 92.81 97 ARG A CA 1
ATOM 767 C C . ARG A 1 97 ? 3.500 -8.657 2.796 1.00 92.81 97 ARG A C 1
ATOM 769 O O . ARG A 1 97 ? 3.372 -7.721 3.580 1.00 92.81 97 ARG A O 1
ATOM 776 N N . ALA A 1 98 ? 2.793 -8.715 1.669 1.00 93.38 98 ALA A N 1
ATOM 777 C CA . ALA A 1 98 ? 1.779 -7.715 1.351 1.00 93.38 98 ALA A CA 1
ATOM 778 C C . ALA A 1 98 ? 0.621 -7.714 2.366 1.00 93.38 98 ALA A C 1
ATOM 780 O O . ALA A 1 98 ? 0.091 -6.646 2.677 1.00 93.38 98 ALA A O 1
ATOM 781 N N . ILE A 1 99 ? 0.230 -8.876 2.901 1.00 92.88 99 ILE A N 1
ATOM 782 C CA . ILE A 1 99 ? -0.803 -8.951 3.946 1.00 92.88 99 ILE A CA 1
ATOM 783 C C . ILE A 1 99 ? -0.249 -8.407 5.263 1.00 92.88 99 ILE A C 1
ATOM 785 O O . ILE A 1 99 ? -0.870 -7.525 5.856 1.00 92.88 99 ILE A O 1
ATOM 789 N N . GLU A 1 100 ? 0.946 -8.845 5.665 1.00 92.50 100 GLU A N 1
ATOM 790 C CA . GLU A 1 100 ? 1.622 -8.358 6.877 1.00 92.50 100 GLU A CA 1
ATOM 791 C C . GLU A 1 100 ? 1.788 -6.830 6.859 1.00 92.50 100 GLU A C 1
ATOM 793 O O . GLU A 1 100 ? 1.579 -6.149 7.862 1.00 92.50 100 GLU A O 1
ATOM 798 N N . TYR A 1 101 ? 2.095 -6.259 5.694 1.00 93.62 101 TYR A N 1
ATOM 799 C CA . TYR A 1 101 ? 2.232 -4.815 5.525 1.00 93.62 101 TYR A CA 1
ATOM 800 C C . TYR A 1 101 ? 0.905 -4.063 5.732 1.00 93.62 101 TYR A C 1
ATOM 802 O O . TYR A 1 101 ? 0.884 -2.972 6.306 1.00 93.62 101 TYR A O 1
ATOM 810 N N . LEU A 1 102 ? -0.227 -4.650 5.326 1.00 93.69 102 LEU A N 1
ATOM 811 C CA . LEU A 1 102 ? -1.553 -4.095 5.622 1.00 93.69 102 LEU A CA 1
ATOM 812 C C . LEU A 1 102 ? -1.927 -4.249 7.101 1.00 93.69 102 LEU A C 1
ATOM 814 O O . LEU A 1 102 ? -2.563 -3.354 7.655 1.00 93.69 102 LEU A O 1
ATOM 818 N N . GLU A 1 103 ? -1.526 -5.343 7.752 1.00 91.94 103 GLU A N 1
ATOM 819 C CA . GLU A 1 103 ? -1.714 -5.542 9.197 1.00 91.94 103 GLU A CA 1
ATOM 820 C C . GLU A 1 103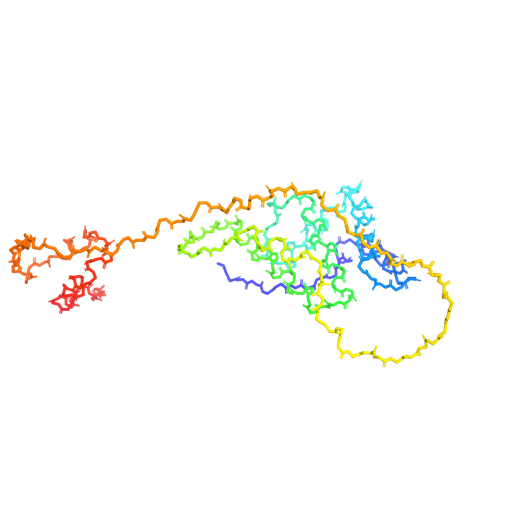 ? -0.930 -4.509 10.012 1.00 91.94 103 GLU A C 1
ATOM 822 O O . GLU A 1 103 ? -1.460 -3.927 10.961 1.00 91.94 103 GLU A O 1
ATOM 827 N N . GLN A 1 104 ? 0.305 -4.205 9.605 1.00 90.62 104 GLN A N 1
ATOM 828 C CA . GLN A 1 104 ? 1.101 -3.135 10.205 1.00 90.62 104 GLN A CA 1
ATOM 829 C C . GLN A 1 104 ? 0.402 -1.780 10.077 1.00 90.62 104 GLN A C 1
ATOM 831 O O . GLN A 1 104 ? 0.302 -1.045 11.062 1.00 90.62 104 GLN A O 1
ATOM 836 N N . LEU A 1 105 ? -0.130 -1.459 8.892 1.00 91.50 105 LEU A N 1
ATOM 837 C CA . LEU A 1 105 ? -0.914 -0.242 8.700 1.00 91.50 105 LEU A CA 1
ATOM 838 C C . LEU A 1 105 ? -2.152 -0.226 9.605 1.00 91.50 105 LEU A C 1
ATOM 840 O O . LEU A 1 105 ? -2.412 0.783 10.258 1.00 91.50 105 LEU A O 1
ATOM 844 N N . GLN A 1 106 ? -2.890 -1.335 9.688 1.00 90.94 106 GLN A N 1
ATOM 845 C CA . GLN A 1 106 ? -4.060 -1.461 10.557 1.00 90.94 106 GLN A CA 1
ATOM 846 C C . GLN A 1 106 ? -3.699 -1.175 12.024 1.00 90.94 106 GLN A C 1
ATOM 848 O O . GLN A 1 106 ? -4.349 -0.360 12.675 1.00 90.94 106 GLN A O 1
ATOM 853 N N . HIS A 1 107 ? -2.596 -1.742 12.518 1.00 88.38 107 HIS A N 1
ATOM 854 C CA . HIS A 1 107 ? -2.091 -1.498 13.874 1.00 88.38 107 HIS A CA 1
ATOM 855 C C . HIS A 1 107 ? -1.678 -0.041 14.115 1.00 88.38 107 HIS A C 1
ATOM 857 O O . HIS A 1 107 ? -1.947 0.526 15.177 1.00 88.38 107 HIS A O 1
ATOM 863 N N . ILE A 1 108 ? -1.027 0.594 13.135 1.00 88.38 108 ILE A N 1
ATOM 864 C CA . ILE A 1 108 ? -0.679 2.022 13.199 1.00 88.38 108 ILE A CA 1
ATOM 865 C C . ILE A 1 108 ? -1.952 2.867 13.298 1.00 88.38 108 ILE A C 1
ATOM 867 O O . ILE A 1 108 ? -2.014 3.795 14.109 1.00 88.38 108 ILE A O 1
ATOM 871 N N . MET A 1 109 ? -2.972 2.539 12.507 1.00 88.31 109 MET A N 1
ATOM 872 C CA . MET A 1 109 ? -4.248 3.247 12.507 1.00 88.31 109 MET A CA 1
ATOM 873 C C . MET A 1 109 ? -5.011 3.060 13.818 1.00 88.31 109 MET A C 1
ATOM 875 O O . MET A 1 109 ? -5.488 4.048 14.376 1.00 88.31 109 MET A O 1
ATOM 879 N N . ASP A 1 110 ? -5.037 1.846 14.370 1.00 85.69 110 ASP A N 1
ATOM 880 C CA . ASP A 1 110 ? -5.624 1.566 15.684 1.00 85.69 110 ASP A CA 1
ATOM 881 C C . ASP A 1 110 ? -4.940 2.395 16.782 1.00 85.69 110 ASP A C 1
ATOM 883 O O . ASP A 1 110 ? -5.604 3.062 17.581 1.00 85.69 110 ASP A O 1
ATOM 887 N N . LYS A 1 111 ? -3.602 2.447 16.785 1.00 83.44 111 LYS A N 1
ATOM 888 C CA . LYS A 1 111 ? -2.840 3.289 17.722 1.00 83.44 111 LYS A CA 1
ATOM 889 C C . LYS A 1 111 ? -3.161 4.776 17.571 1.00 83.44 111 LYS A C 1
ATOM 891 O O . LYS A 1 111 ? -3.295 5.470 18.581 1.00 83.44 111 LYS A O 1
ATOM 896 N N . LYS A 1 112 ? -3.268 5.273 16.332 1.00 82.75 112 LYS A N 1
ATOM 897 C CA . LYS A 1 112 ? -3.615 6.676 16.050 1.00 82.75 112 LYS A CA 1
ATOM 898 C C . LYS A 1 112 ? -5.044 7.005 16.511 1.00 82.75 112 LYS A C 1
ATOM 900 O O . LYS A 1 112 ? -5.262 8.093 17.033 1.00 82.75 112 LYS A O 1
ATOM 905 N N . GLN A 1 113 ? -6.000 6.087 16.348 1.00 77.75 113 GLN A N 1
ATOM 906 C CA . GLN A 1 113 ? -7.418 6.323 16.643 1.00 77.75 113 GLN A CA 1
ATOM 907 C C . GLN A 1 113 ? -7.766 6.207 18.133 1.00 77.75 113 GLN A C 1
ATOM 909 O O . GLN A 1 113 ? -8.563 6.996 18.636 1.00 77.75 113 GLN A O 1
ATOM 914 N N . PHE A 1 114 ? -7.185 5.240 18.845 1.00 73.50 114 PHE A N 1
ATOM 915 C CA . PHE A 1 114 ? -7.533 4.972 20.247 1.00 73.50 114 PHE A CA 1
ATOM 916 C C . PHE A 1 114 ? -6.546 5.577 21.252 1.00 73.50 114 PHE A C 1
ATOM 918 O O . PHE A 1 114 ? -6.777 5.500 22.459 1.00 73.50 114 PHE A O 1
ATOM 925 N N . GLY A 1 115 ? -5.477 6.219 20.764 1.00 58.56 115 GLY A N 1
ATOM 926 C CA . GLY A 1 115 ? -4.350 6.645 21.583 1.00 58.56 115 GLY A CA 1
ATOM 927 C C . GLY A 1 115 ? -3.589 5.434 22.123 1.00 58.56 115 GLY A C 1
ATOM 928 O O . GLY A 1 115 ? -4.136 4.344 22.302 1.00 58.56 115 GLY A O 1
ATOM 929 N N . SER A 1 116 ? -2.297 5.588 22.411 1.00 53.19 116 SER A N 1
ATOM 930 C CA . SER A 1 116 ? -1.632 4.565 23.213 1.00 53.19 116 SER A CA 1
ATOM 931 C C . SER A 1 116 ? -2.366 4.501 24.554 1.00 53.19 116 SER A C 1
ATOM 933 O O . SER A 1 116 ? -2.316 5.472 25.316 1.00 53.19 116 SER A O 1
ATOM 935 N N . ASN A 1 117 ? -2.996 3.373 24.889 1.00 51.22 117 ASN A N 1
ATOM 936 C CA . ASN A 1 117 ? -3.073 2.991 26.297 1.00 51.22 117 ASN A CA 1
ATOM 937 C C . ASN A 1 117 ? -1.660 3.213 26.845 1.00 51.22 117 ASN A C 1
ATOM 939 O O . ASN A 1 117 ? -0.711 2.679 26.266 1.00 51.22 117 ASN A O 1
ATOM 943 N N . GLN A 1 118 ? -1.514 4.119 27.818 1.00 44.44 118 GLN A N 1
ATOM 944 C CA . GLN A 1 118 ? -0.205 4.610 28.243 1.00 44.44 118 GLN A CA 1
ATOM 945 C C . GLN A 1 118 ? 0.777 3.444 28.409 1.00 44.44 118 GLN A C 1
ATOM 947 O O . GLN A 1 118 ? 0.402 2.421 28.992 1.00 44.44 118 GLN A O 1
ATOM 952 N N . PRO A 1 119 ? 2.024 3.579 27.928 1.00 48.84 119 PRO A N 1
ATOM 953 C CA . PRO A 1 119 ? 3.020 2.552 28.143 1.00 48.84 119 PRO A CA 1
ATOM 954 C C . PRO A 1 119 ? 3.232 2.436 29.652 1.00 48.84 119 PRO A C 1
ATOM 956 O O . PRO A 1 119 ? 3.743 3.355 30.294 1.00 48.84 119 PRO A O 1
ATOM 959 N N . GLN A 1 120 ? 2.840 1.304 30.236 1.00 49.94 120 GLN A N 1
ATOM 960 C CA . GLN A 1 120 ? 3.440 0.885 31.493 1.00 49.94 120 GLN A CA 1
ATOM 961 C C . GLN A 1 120 ? 4.946 0.839 31.230 1.00 49.94 120 GLN A C 1
ATOM 963 O O . GLN A 1 120 ? 5.406 0.119 30.350 1.00 49.94 120 GLN A O 1
ATOM 968 N N . HIS A 1 121 ? 5.668 1.727 31.912 1.00 44.78 121 HIS A N 1
ATOM 969 C CA . HIS A 1 121 ? 7.087 2.018 31.757 1.00 44.78 121 HIS A CA 1
ATOM 970 C C . HIS A 1 121 ? 7.962 0.768 31.589 1.00 44.78 121 HIS A C 1
ATOM 972 O O . HIS A 1 121 ? 8.529 0.283 32.562 1.00 44.78 121 HIS A O 1
ATOM 978 N N . HIS A 1 122 ? 8.201 0.343 30.353 1.00 44.44 122 HIS A N 1
ATOM 979 C CA . HIS A 1 122 ? 9.447 -0.306 29.980 1.00 44.44 122 HIS A CA 1
ATOM 980 C C . HIS A 1 122 ? 9.978 0.389 28.733 1.00 44.44 122 HIS A C 1
ATOM 982 O O . HIS A 1 122 ? 9.282 0.583 27.742 1.00 44.44 122 HIS A O 1
ATOM 988 N N . GLN A 1 123 ? 11.194 0.897 28.892 1.00 52.09 123 GLN A N 1
ATOM 989 C CA . GLN A 1 123 ? 11.933 1.703 27.938 1.00 52.09 123 GLN A CA 1
ATOM 990 C C . GLN A 1 123 ? 12.029 0.964 26.606 1.00 52.09 123 GLN A C 1
ATOM 992 O O . GLN A 1 123 ? 12.744 -0.027 26.521 1.00 52.09 123 GLN A O 1
ATOM 997 N N . LEU A 1 124 ? 11.343 1.454 25.581 1.00 47.03 124 LEU A N 1
ATOM 998 C CA . LEU A 1 124 ? 11.693 1.148 24.202 1.00 47.03 124 LEU A CA 1
ATOM 999 C C . LEU A 1 124 ? 11.959 2.484 23.519 1.00 47.03 124 LEU A C 1
ATOM 1001 O O . LEU A 1 124 ? 11.096 3.363 23.452 1.00 47.03 124 LEU A O 1
ATOM 1005 N N . ASN A 1 125 ? 13.223 2.669 23.151 1.00 43.75 125 ASN A N 1
ATOM 1006 C CA . ASN A 1 125 ? 13.727 3.824 22.436 1.00 43.75 125 ASN A C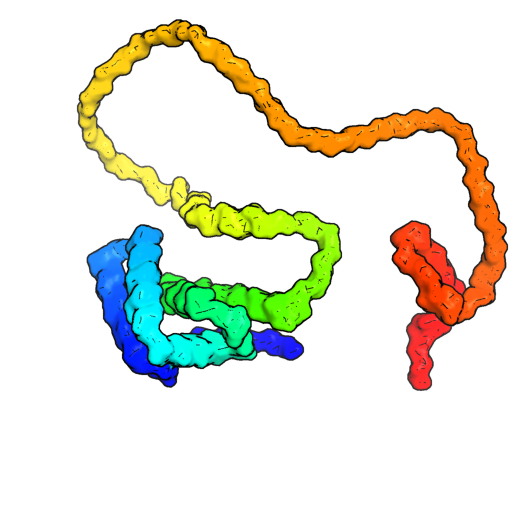A 1
ATOM 1007 C C . ASN A 1 125 ? 13.073 3.859 21.051 1.00 43.75 125 ASN A C 1
ATOM 1009 O O . ASN A 1 125 ? 13.520 3.189 20.130 1.00 43.75 125 ASN A O 1
ATOM 1013 N N . TYR A 1 126 ? 12.059 4.705 20.883 1.00 53.34 126 TYR A N 1
ATOM 1014 C CA . TYR A 1 126 ? 11.400 4.963 19.594 1.00 53.34 126 TYR A CA 1
ATOM 1015 C C . TYR A 1 126 ? 12.333 5.530 18.501 1.00 53.34 126 TYR A C 1
ATOM 1017 O O . TYR A 1 126 ? 11.893 5.745 17.378 1.00 53.34 126 TYR A O 1
ATOM 1025 N N . LEU A 1 127 ? 13.606 5.791 18.817 1.00 44.53 127 LEU A N 1
ATOM 1026 C CA . LEU A 1 127 ? 14.623 6.243 17.867 1.00 44.53 127 LEU A CA 1
ATOM 1027 C C . LEU A 1 127 ? 15.560 5.127 17.387 1.00 44.53 127 LEU A C 1
ATOM 1029 O O . LEU A 1 127 ? 16.191 5.323 16.360 1.00 44.53 127 LEU A O 1
ATOM 1033 N N . GLU A 1 128 ? 15.636 3.978 18.069 1.00 52.00 128 GLU A N 1
ATOM 1034 C CA . GLU A 1 128 ? 16.435 2.833 17.592 1.00 52.00 128 GLU A CA 1
ATOM 1035 C C . GLU A 1 128 ? 15.642 2.003 16.560 1.00 52.00 128 GLU A C 1
ATOM 1037 O O . GLU A 1 128 ? 16.200 1.620 15.535 1.00 52.00 128 GLU A O 1
ATOM 1042 N N . ASP A 1 129 ? 14.317 1.878 16.722 1.00 49.56 129 ASP A N 1
ATOM 1043 C CA . ASP A 1 129 ? 13.438 1.117 15.805 1.00 49.56 129 ASP A CA 1
ATOM 1044 C C . ASP A 1 129 ? 13.260 1.752 14.410 1.00 49.56 129 ASP A C 1
ATOM 1046 O O . ASP A 1 129 ? 12.892 1.072 13.455 1.00 49.56 129 ASP A O 1
ATOM 1050 N N . ILE A 1 130 ? 13.507 3.059 14.259 1.00 51.56 130 ILE A N 1
ATOM 1051 C CA . ILE A 1 130 ? 13.377 3.740 12.955 1.00 51.56 130 ILE A CA 1
ATOM 1052 C C . ILE A 1 130 ? 14.686 3.648 12.152 1.00 51.56 130 ILE A C 1
ATOM 1054 O O . ILE A 1 130 ? 14.653 3.664 10.925 1.00 51.56 130 ILE A O 1
ATOM 1058 N N . THR A 1 131 ? 15.833 3.491 12.819 1.00 48.91 131 THR A N 1
ATOM 1059 C CA . THR A 1 131 ? 17.147 3.372 12.161 1.00 48.91 131 THR A CA 1
ATOM 1060 C C . THR A 1 131 ? 17.630 1.933 11.967 1.00 48.91 131 THR A C 1
ATOM 1062 O O . THR A 1 131 ? 18.541 1.727 11.174 1.00 48.91 131 THR A O 1
ATOM 1065 N N . GLU A 1 132 ? 17.031 0.925 12.614 1.00 48.72 132 GLU A N 1
ATOM 1066 C CA . GLU A 1 132 ? 17.377 -0.492 12.365 1.00 48.72 132 GLU A CA 1
ATOM 1067 C C . GLU A 1 132 ? 16.684 -1.102 11.132 1.00 48.72 132 GLU A C 1
ATOM 1069 O O . GLU A 1 132 ? 17.086 -2.163 10.655 1.00 48.72 132 GLU A O 1
ATOM 1074 N N . HIS A 1 133 ? 15.701 -0.415 10.544 1.00 46.97 133 HIS A N 1
ATOM 1075 C CA . HIS A 1 133 ? 15.121 -0.801 9.251 1.00 46.97 133 HIS A CA 1
ATOM 1076 C C . HIS A 1 133 ? 15.722 -0.058 8.057 1.00 46.97 133 HIS A C 1
ATOM 1078 O O . HIS A 1 133 ? 15.243 -0.190 6.926 1.00 46.97 133 HIS A O 1
ATOM 1084 N N . ASP A 1 134 ? 16.822 0.660 8.281 1.00 43.16 134 ASP A N 1
ATOM 1085 C CA . ASP A 1 134 ? 17.631 1.166 7.193 1.00 43.16 134 ASP A CA 1
ATOM 1086 C C . ASP A 1 134 ? 18.448 0.006 6.606 1.00 43.16 134 ASP A C 1
ATOM 1088 O O . ASP A 1 134 ? 19.463 -0.430 7.134 1.00 43.16 134 ASP A O 1
ATOM 1092 N N . PHE A 1 135 ? 17.981 -0.461 5.449 1.00 43.72 135 PHE A N 1
ATOM 1093 C CA . PHE A 1 135 ? 18.702 -1.309 4.512 1.00 43.72 135 PHE A CA 1
ATOM 1094 C C . PHE A 1 135 ? 18.916 -2.760 4.978 1.00 43.72 135 PHE A C 1
ATOM 1096 O O . PHE A 1 135 ? 19.792 -3.013 5.785 1.00 43.72 135 PHE A O 1
ATOM 1103 N N . LEU A 1 136 ? 18.188 -3.717 4.369 1.00 45.84 136 LEU A N 1
ATOM 1104 C CA . LEU A 1 136 ? 18.487 -5.164 4.335 1.00 45.84 136 LEU A CA 1
ATOM 1105 C C . LEU A 1 136 ? 20.004 -5.428 4.329 1.00 45.84 136 LEU A C 1
ATOM 1107 O O . LEU A 1 136 ? 20.632 -5.514 3.274 1.00 45.84 136 LEU A O 1
ATOM 1111 N N . SER A 1 137 ? 20.586 -5.518 5.518 1.00 40.81 137 SER A N 1
ATOM 1112 C CA . SER A 1 137 ? 21.987 -5.802 5.740 1.00 40.81 137 SER A CA 1
ATOM 1113 C C . SER A 1 137 ? 22.049 -7.233 6.228 1.00 40.81 137 SER A C 1
ATOM 1115 O O . SER A 1 137 ? 21.610 -7.558 7.328 1.00 40.81 137 SER A O 1
ATOM 1117 N N . GLN A 1 138 ? 22.563 -8.076 5.338 1.00 44.81 138 GLN A N 1
ATOM 1118 C CA . GLN A 1 138 ? 23.267 -9.307 5.662 1.00 44.81 138 GLN A CA 1
ATOM 1119 C C . GLN A 1 138 ? 22.541 -10.277 6.599 1.00 44.81 138 GLN A C 1
ATOM 1121 O O . GLN A 1 138 ? 22.868 -10.418 7.777 1.00 44.81 138 GLN A O 1
ATOM 1126 N N . LYS A 1 139 ? 21.685 -11.103 6.008 1.00 37.47 139 LYS A N 1
ATOM 1127 C CA . LYS A 1 139 ? 21.654 -12.522 6.364 1.00 37.47 139 LYS A CA 1
ATOM 1128 C C . LYS A 1 139 ? 21.245 -13.308 5.134 1.00 37.47 139 LYS A C 1
ATOM 1130 O O . LYS A 1 139 ? 20.084 -13.286 4.760 1.00 37.47 139 LYS A O 1
ATOM 1135 N N . ASP A 1 140 ? 22.285 -13.781 4.443 1.00 37.03 140 ASP A N 1
ATOM 1136 C CA . ASP A 1 140 ? 22.366 -15.029 3.656 1.00 37.03 140 ASP A CA 1
ATOM 1137 C C . ASP A 1 140 ? 23.562 -15.015 2.674 1.00 37.03 140 ASP A C 1
ATOM 1139 O O . ASP A 1 140 ? 23.600 -15.732 1.681 1.00 37.03 140 ASP A O 1
ATOM 1143 N N . SER A 1 141 ? 24.620 -14.242 2.959 1.00 42.28 141 SER A N 1
ATOM 1144 C CA . SER A 1 141 ? 25.889 -14.291 2.215 1.00 42.28 141 SER A CA 1
ATOM 1145 C C . SER A 1 141 ? 26.856 -15.326 2.803 1.00 42.28 141 SER A C 1
ATOM 1147 O O . SER A 1 141 ? 27.983 -14.997 3.175 1.00 42.28 141 SER A O 1
ATOM 1149 N N . ALA A 1 142 ? 26.402 -16.571 2.931 1.00 39.53 142 ALA A N 1
ATOM 1150 C CA . ALA A 1 142 ? 27.248 -17.694 3.327 1.00 39.53 142 ALA A CA 1
ATOM 1151 C C . ALA A 1 142 ? 27.101 -18.892 2.384 1.00 39.53 142 ALA A C 1
ATOM 1153 O O . ALA A 1 142 ? 27.243 -20.023 2.823 1.00 39.53 142 ALA A O 1
ATOM 1154 N N . GLU A 1 143 ? 26.841 -18.673 1.093 1.00 33.59 143 GLU A N 1
ATOM 1155 C CA . GLU A 1 143 ? 26.944 -19.753 0.109 1.00 33.59 143 GLU A CA 1
ATOM 1156 C C . GLU A 1 143 ? 27.051 -19.195 -1.317 1.00 33.59 143 GLU A C 1
ATOM 1158 O O . GLU A 1 143 ? 26.048 -19.050 -1.992 1.00 33.59 143 GLU A O 1
ATOM 1163 N N . PHE A 1 144 ? 28.253 -18.805 -1.761 1.00 30.64 144 PHE A N 1
ATOM 1164 C CA . PHE A 1 144 ? 28.710 -18.943 -3.160 1.00 30.64 144 PHE A CA 1
ATOM 1165 C C . PHE A 1 144 ? 30.176 -18.483 -3.269 1.00 30.64 144 PHE A C 1
ATOM 1167 O O . PHE A 1 144 ? 30.487 -17.353 -3.633 1.00 30.64 144 PHE A O 1
ATOM 1174 N N . ASN A 1 145 ? 31.109 -19.371 -2.923 1.00 38.56 145 ASN A N 1
ATOM 1175 C CA . ASN A 1 145 ? 32.473 -19.285 -3.443 1.00 38.56 145 ASN A CA 1
ATOM 1176 C C . ASN A 1 145 ? 32.517 -20.100 -4.736 1.00 38.56 145 ASN A C 1
ATOM 1178 O O . ASN A 1 145 ? 32.122 -21.262 -4.691 1.00 38.56 145 ASN A O 1
ATOM 1182 N N . LEU A 1 146 ? 33.031 -19.530 -5.835 1.00 36.34 146 LEU A N 1
ATOM 1183 C CA . LEU A 1 146 ? 33.988 -20.193 -6.739 1.00 36.34 146 LEU A CA 1
ATOM 1184 C C . LEU A 1 146 ? 34.491 -19.246 -7.853 1.00 36.34 146 LEU A C 1
ATOM 1186 O O . LEU A 1 146 ? 33.781 -18.926 -8.797 1.00 36.34 146 LEU A O 1
ATOM 1190 N N . ALA A 1 147 ? 35.766 -18.873 -7.697 1.00 37.19 147 ALA A N 1
ATOM 1191 C CA . ALA A 1 147 ? 36.852 -18.878 -8.686 1.00 37.19 147 ALA A CA 1
ATOM 1192 C C . ALA A 1 147 ? 36.728 -18.110 -10.020 1.00 37.19 147 ALA A C 1
ATOM 1194 O O . ALA A 1 147 ? 36.069 -18.558 -10.952 1.00 37.19 147 ALA A O 1
ATOM 1195 N N . SER A 1 148 ? 37.545 -17.053 -10.142 1.00 35.16 148 SER A N 1
ATOM 1196 C CA . SER A 1 148 ? 38.460 -16.692 -11.258 1.00 35.16 148 SER A CA 1
ATOM 1197 C C . SER A 1 148 ? 39.156 -15.386 -10.811 1.00 35.16 148 SER A C 1
ATOM 1199 O O . SER A 1 148 ? 38.456 -14.460 -10.433 1.00 35.16 148 SER A O 1
ATOM 1201 N N . GLY A 1 149 ? 40.470 -15.216 -10.658 1.00 33.41 149 GLY A N 1
ATOM 1202 C CA . GLY A 1 149 ? 41.606 -15.761 -11.391 1.00 33.41 149 GLY A CA 1
ATOM 1203 C C . GLY A 1 149 ? 42.167 -14.669 -12.316 1.00 33.41 149 GLY A C 1
ATOM 1204 O O . GLY A 1 149 ? 41.565 -14.463 -13.361 1.00 33.41 149 GLY A O 1
ATOM 1205 N N . ASP A 1 150 ? 43.307 -14.064 -11.928 1.00 30.33 150 ASP A N 1
ATOM 1206 C CA . ASP A 1 150 ? 44.240 -13.244 -12.752 1.00 30.33 150 ASP A CA 1
ATOM 1207 C C . ASP A 1 150 ? 43.810 -11.777 -13.038 1.00 30.33 150 ASP A C 1
ATOM 1209 O O . ASP A 1 150 ? 42.680 -11.541 -13.443 1.00 30.33 150 ASP A O 1
ATOM 1213 N N . GLY A 1 151 ? 44.584 -10.696 -12.863 1.00 30.91 151 GLY A N 1
ATOM 1214 C CA . GLY A 1 151 ? 45.984 -10.448 -12.503 1.00 30.91 151 GLY A CA 1
ATOM 1215 C C . GLY A 1 151 ? 46.310 -8.945 -12.698 1.00 30.91 151 GLY A C 1
ATOM 1216 O O . GLY A 1 151 ? 45.489 -8.201 -13.230 1.00 30.91 151 GLY A O 1
ATOM 1217 N N . SER A 1 152 ? 47.524 -8.548 -12.297 1.00 34.31 152 SER A N 1
ATOM 1218 C CA . SER A 1 152 ? 48.240 -7.268 -12.513 1.00 34.31 152 SER A CA 1
ATOM 1219 C C . SER A 1 152 ? 48.038 -6.102 -11.523 1.00 34.31 152 SER A C 1
ATOM 1221 O O . SER A 1 152 ? 47.229 -5.199 -11.731 1.00 34.31 152 SER A O 1
ATOM 1223 N N . ASP A 1 153 ? 48.846 -6.145 -10.460 1.00 36.84 153 ASP A N 1
ATOM 1224 C CA . ASP A 1 153 ? 49.931 -5.203 -10.133 1.00 36.84 153 ASP A CA 1
ATOM 1225 C C . ASP A 1 153 ? 49.680 -3.692 -10.254 1.00 36.84 153 ASP A C 1
ATOM 1227 O O . ASP A 1 153 ? 49.627 -3.126 -11.346 1.00 36.84 153 ASP A O 1
ATOM 1231 N N . ASN A 1 154 ? 49.732 -3.012 -9.105 1.00 39.50 154 ASN A N 1
ATOM 1232 C CA . ASN A 1 154 ? 50.548 -1.805 -9.012 1.00 39.50 154 ASN A CA 1
ATOM 1233 C C . ASN A 1 154 ? 51.109 -1.647 -7.590 1.00 39.50 154 ASN A C 1
ATOM 1235 O O . ASN A 1 154 ? 50.365 -1.428 -6.632 1.00 39.50 154 ASN A O 1
ATOM 1239 N N . ASP A 1 155 ? 52.428 -1.784 -7.501 1.00 41.00 155 ASP A N 1
ATOM 1240 C CA . ASP A 1 155 ? 53.261 -1.543 -6.329 1.00 41.00 155 ASP A CA 1
ATOM 1241 C C . ASP A 1 155 ? 53.143 -0.093 -5.835 1.00 41.00 155 ASP A C 1
ATOM 1243 O O . ASP A 1 155 ? 53.285 0.855 -6.610 1.00 41.00 155 ASP A O 1
ATOM 1247 N N . SER A 1 156 ? 53.027 0.095 -4.521 1.00 44.28 156 SER A N 1
ATOM 1248 C CA . SER A 1 156 ? 53.787 1.159 -3.860 1.00 44.28 156 SER A CA 1
ATOM 1249 C C . SER A 1 156 ? 54.055 0.790 -2.404 1.00 44.28 156 SER A C 1
ATOM 1251 O O . SER A 1 156 ? 53.128 0.667 -1.601 1.00 44.28 156 SER A O 1
ATOM 1253 N N . ASP A 1 157 ? 55.342 0.613 -2.133 1.00 41.03 157 ASP A N 1
ATOM 1254 C CA . ASP A 1 157 ? 55.986 0.234 -0.883 1.00 41.03 157 ASP A CA 1
ATOM 1255 C C . ASP A 1 157 ? 55.563 1.037 0.356 1.00 41.03 157 ASP A C 1
ATOM 1257 O O . ASP A 1 157 ? 55.321 2.246 0.325 1.00 41.03 157 ASP A O 1
ATOM 1261 N N . TYR A 1 158 ? 55.576 0.304 1.466 1.00 42.34 158 TYR A N 1
ATOM 1262 C CA . TYR A 1 158 ? 55.678 0.768 2.845 1.00 42.34 158 TYR A CA 1
ATOM 1263 C C . TYR A 1 158 ? 56.959 1.604 3.055 1.00 42.34 158 TYR A C 1
ATOM 1265 O O . TYR A 1 158 ? 58.012 1.238 2.548 1.00 42.34 158 TYR A O 1
ATOM 1273 N N . GLU A 1 159 ? 56.898 2.684 3.843 1.00 40.22 159 GLU A N 1
ATOM 1274 C CA . GLU A 1 159 ? 57.524 2.710 5.178 1.00 40.22 159 GLU A CA 1
ATOM 1275 C C . GLU A 1 159 ? 57.196 3.986 5.993 1.00 40.22 159 GLU A C 1
ATOM 1277 O O . GLU A 1 159 ? 57.124 5.100 5.475 1.00 40.22 159 GLU A O 1
ATOM 1282 N N . ASP A 1 160 ? 57.028 3.732 7.294 1.00 34.78 160 ASP A N 1
ATOM 1283 C CA . ASP A 1 160 ? 57.226 4.542 8.509 1.00 34.78 160 ASP A CA 1
ATOM 1284 C C . ASP A 1 160 ? 56.622 5.954 8.723 1.00 34.78 160 ASP A C 1
ATOM 1286 O O . ASP A 1 160 ? 57.163 7.006 8.386 1.00 34.78 160 ASP A O 1
ATOM 1290 N N . LEU A 1 161 ? 55.491 5.935 9.438 1.00 48.22 161 LEU A N 1
ATOM 1291 C CA . LEU A 1 161 ? 55.285 6.477 10.794 1.00 48.22 161 LEU A CA 1
ATOM 1292 C C . LEU A 1 161 ? 56.319 7.483 11.358 1.00 48.22 161 LEU A C 1
ATOM 1294 O O . LEU A 1 161 ? 57.378 7.086 11.833 1.00 48.22 161 LEU A O 1
ATOM 1298 N N . ASP A 1 162 ? 55.895 8.742 11.555 1.00 32.72 162 ASP A N 1
ATOM 1299 C CA . ASP A 1 162 ? 56.170 9.430 12.826 1.00 32.72 162 ASP A CA 1
ATOM 1300 C C . ASP A 1 162 ? 55.115 10.500 13.200 1.00 32.72 162 ASP A C 1
ATOM 1302 O O . ASP A 1 162 ? 54.815 11.437 12.462 1.00 32.72 162 ASP A O 1
ATOM 1306 N N . SER A 1 163 ? 54.549 10.293 14.390 1.00 46.12 163 SER A N 1
ATOM 1307 C CA . SER A 1 163 ? 54.094 11.243 15.414 1.00 46.12 163 SER A CA 1
ATOM 1308 C C . SER A 1 163 ? 53.436 12.583 15.038 1.00 46.12 163 SER A C 1
ATOM 1310 O O . SER A 1 163 ? 54.081 13.613 14.860 1.00 46.12 163 SER A O 1
ATOM 1312 N N . GLY A 1 164 ? 52.109 12.614 15.200 1.00 32.53 164 GLY A N 1
ATOM 1313 C CA . GLY A 1 164 ? 51.325 13.821 15.477 1.00 32.53 164 GLY A CA 1
ATOM 1314 C C . GLY A 1 164 ? 50.161 13.495 16.413 1.00 32.53 164 GLY A C 1
ATOM 1315 O O . GLY A 1 164 ? 49.056 13.198 15.970 1.00 32.53 164 GLY A O 1
ATOM 1316 N N . SER A 1 165 ? 50.424 13.491 17.720 1.00 43.62 165 SER A N 1
ATOM 1317 C CA . SER A 1 165 ? 49.470 13.156 18.778 1.00 43.62 165 SER A CA 1
ATOM 1318 C C . SER A 1 165 ? 48.350 14.197 18.901 1.00 43.62 165 SER A C 1
ATOM 1320 O O . SER A 1 165 ? 48.514 15.258 19.498 1.00 43.62 165 SER A O 1
ATOM 1322 N N . ILE A 1 166 ? 47.159 13.869 18.398 1.00 37.22 166 ILE A N 1
ATOM 1323 C CA . ILE A 1 166 ? 45.930 14.556 18.806 1.00 37.22 166 ILE A CA 1
ATOM 1324 C C . ILE A 1 166 ? 45.308 13.713 19.914 1.00 37.22 166 ILE A C 1
ATOM 1326 O O . ILE A 1 166 ? 44.804 12.616 19.677 1.00 37.22 166 ILE A O 1
ATOM 1330 N N . SER A 1 167 ? 45.386 14.214 21.146 1.00 45.47 167 SER A N 1
ATOM 1331 C CA . SER A 1 167 ? 44.748 13.613 22.312 1.00 45.47 167 SER A CA 1
ATOM 1332 C C . SER A 1 167 ? 43.226 13.726 22.193 1.00 45.47 167 SER A C 1
ATOM 1334 O O . SER A 1 167 ? 42.583 14.610 22.755 1.00 45.47 167 SER A O 1
ATOM 1336 N N . PHE A 1 168 ? 42.617 12.792 21.470 1.00 39.62 168 PHE A N 1
ATOM 1337 C CA . PHE A 1 168 ? 41.189 12.550 21.597 1.00 39.62 168 PHE A CA 1
ATOM 1338 C C . PHE A 1 168 ? 40.949 11.879 22.942 1.00 39.62 168 PHE A C 1
ATOM 1340 O O . PHE A 1 168 ? 41.105 10.674 23.106 1.00 39.62 168 PHE A O 1
ATOM 1347 N N . ASN A 1 169 ? 40.610 12.699 23.930 1.00 41.50 169 ASN A N 1
ATOM 1348 C CA . ASN A 1 169 ? 40.050 12.255 25.190 1.00 41.50 169 ASN A CA 1
ATOM 1349 C C . ASN A 1 169 ? 38.582 11.872 24.912 1.00 41.50 169 ASN A C 1
ATOM 1351 O O . ASN A 1 169 ? 37.783 12.773 24.640 1.00 41.50 169 ASN A O 1
ATOM 1355 N N . PRO A 1 170 ? 38.185 10.584 24.910 1.00 46.75 170 PRO A N 1
ATOM 1356 C CA . PRO A 1 170 ? 36.795 10.225 24.681 1.00 46.75 170 PRO A CA 1
ATOM 1357 C C . PRO A 1 170 ? 35.996 10.600 25.930 1.00 46.75 170 PRO A C 1
ATOM 1359 O O . PRO A 1 170 ? 35.983 9.894 26.941 1.00 46.75 170 PRO A O 1
ATOM 1362 N N . GLN A 1 171 ? 35.340 11.756 25.875 1.00 48.41 171 GLN A N 1
ATOM 1363 C CA . GLN A 1 171 ? 34.451 12.223 26.926 1.00 48.41 171 GLN A CA 1
ATOM 1364 C C . GLN A 1 171 ? 33.194 11.345 26.909 1.00 48.41 171 GLN A C 1
ATOM 1366 O O . GLN A 1 171 ? 32.243 11.573 26.168 1.00 48.41 171 GLN A O 1
ATOM 1371 N N . SER A 1 172 ? 33.240 10.274 27.700 1.00 46.81 172 SER A N 1
ATOM 1372 C CA . SER A 1 172 ? 32.110 9.374 27.922 1.00 46.81 172 SER A CA 1
ATOM 1373 C C . SER A 1 172 ? 30.888 10.170 28.414 1.00 46.81 172 SER A C 1
ATOM 1375 O O . SER A 1 172 ? 31.063 11.111 29.198 1.00 46.81 172 SER A O 1
ATOM 1377 N N . PRO A 1 173 ? 29.651 9.790 28.039 1.00 51.66 173 PRO A N 1
ATOM 1378 C CA . PRO A 1 173 ? 28.449 10.406 28.594 1.00 51.66 173 PRO A CA 1
ATOM 1379 C C . PRO A 1 173 ? 28.452 10.287 30.127 1.00 51.66 173 PRO A C 1
ATOM 1381 O O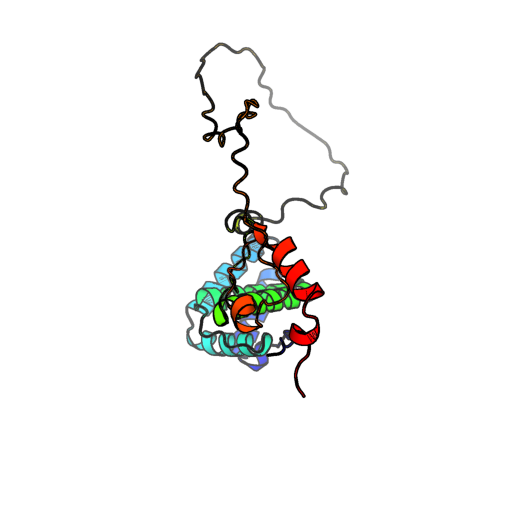 . PRO A 1 173 ? 29.011 9.320 30.660 1.00 51.66 173 PRO A O 1
ATOM 1384 N N . PRO A 1 174 ? 27.828 11.222 30.869 1.00 55.06 174 PRO A N 1
ATOM 1385 C CA . PRO A 1 174 ? 27.832 11.189 32.325 1.00 55.06 174 PRO A CA 1
ATOM 1386 C C . PRO A 1 174 ? 27.267 9.857 32.828 1.00 55.06 174 PRO A C 1
ATOM 1388 O O . PRO A 1 174 ? 26.075 9.565 32.717 1.00 55.06 174 PRO A O 1
ATOM 1391 N N . ARG A 1 175 ? 28.153 9.035 33.401 1.00 49.31 175 ARG A N 1
ATOM 1392 C CA . ARG A 1 175 ? 27.806 7.779 34.065 1.00 49.31 175 ARG A CA 1
ATOM 1393 C C . ARG A 1 175 ? 26.764 8.093 35.140 1.00 49.31 175 ARG A C 1
ATOM 1395 O O . ARG A 1 175 ? 27.039 8.852 36.073 1.00 49.31 175 ARG A O 1
ATOM 1402 N N . LYS A 1 176 ? 25.567 7.504 35.025 1.00 50.78 176 LYS A N 1
ATOM 1403 C CA . LYS A 1 176 ? 24.573 7.487 36.108 1.00 50.78 176 LYS A CA 1
ATOM 1404 C C . LYS A 1 176 ? 25.282 7.067 37.395 1.00 50.78 176 LYS A C 1
ATOM 1406 O O . LYS A 1 176 ? 25.947 6.033 37.429 1.00 50.78 176 LYS A O 1
ATOM 1411 N N . ARG A 1 177 ? 25.151 7.904 38.429 1.00 50.16 177 ARG A N 1
ATOM 1412 C CA . ARG A 1 177 ? 25.717 7.707 39.767 1.00 50.16 177 ARG A CA 1
ATOM 1413 C C . ARG A 1 177 ? 25.598 6.245 40.198 1.00 50.16 177 ARG A C 1
ATOM 1415 O O . ARG A 1 177 ? 24.497 5.732 40.390 1.00 50.16 177 ARG A O 1
ATOM 1422 N N . GLN A 1 178 ? 26.749 5.616 40.389 1.00 44.22 178 GLN A N 1
ATOM 1423 C CA . GLN A 1 178 ? 26.886 4.370 41.127 1.00 44.22 178 GLN A CA 1
ATOM 1424 C C . GLN A 1 178 ? 26.252 4.586 42.509 1.00 44.22 178 GLN A C 1
ATOM 1426 O O . GLN A 1 178 ? 26.632 5.514 43.231 1.00 44.22 178 GLN A O 1
ATOM 1431 N N . LYS A 1 179 ? 25.244 3.782 42.870 1.00 47.31 179 LYS A N 1
ATOM 1432 C CA . LYS A 1 179 ? 24.727 3.771 44.242 1.00 47.31 179 LYS A CA 1
ATOM 1433 C C . LYS A 1 179 ? 25.893 3.400 45.159 1.00 47.31 179 LYS A C 1
ATOM 1435 O O . LYS A 1 179 ? 26.450 2.312 45.036 1.00 47.31 179 LYS A O 1
ATOM 1440 N N . LYS A 1 180 ? 26.273 4.319 46.051 1.00 42.53 180 LYS A N 1
ATOM 1441 C CA . LYS A 1 180 ? 27.182 4.019 47.161 1.00 42.53 180 LYS A CA 1
ATOM 1442 C C . LYS A 1 180 ? 26.582 2.865 47.979 1.00 42.53 180 LYS A C 1
ATOM 1444 O O . LYS A 1 180 ? 25.378 2.910 48.242 1.00 42.53 180 LYS A O 1
ATOM 1449 N N . PRO A 1 181 ? 27.376 1.875 48.415 1.00 42.09 181 PRO A N 1
ATOM 1450 C CA . PRO A 1 181 ? 26.928 0.955 49.446 1.00 42.09 181 PRO A CA 1
ATOM 1451 C C . PRO A 1 181 ? 26.722 1.765 50.730 1.00 42.09 181 PRO A C 1
ATOM 1453 O O . PRO A 1 181 ? 27.636 2.435 51.215 1.00 42.09 181 PRO A O 1
ATOM 1456 N N . GLN A 1 182 ? 25.489 1.781 51.228 1.00 38.88 182 GLN A N 1
ATOM 1457 C CA . GLN A 1 182 ? 25.150 2.443 52.479 1.00 38.88 182 GLN A CA 1
ATOM 1458 C C . GLN A 1 182 ? 25.765 1.624 53.618 1.00 38.88 182 GLN A C 1
ATOM 1460 O O . GLN A 1 182 ? 25.385 0.477 53.844 1.00 38.88 182 GLN A O 1
ATOM 1465 N N . GLN A 1 183 ? 26.751 2.207 54.299 1.00 37.31 183 GLN A N 1
ATOM 1466 C CA . GLN A 1 183 ? 27.253 1.694 55.567 1.00 37.31 183 GLN A CA 1
ATOM 1467 C C . GLN A 1 183 ? 26.131 1.757 56.609 1.00 37.31 183 GLN A C 1
ATOM 1469 O O . GLN A 1 183 ? 25.488 2.788 56.800 1.00 37.31 183 GLN A O 1
ATOM 1474 N N . THR A 1 184 ? 25.911 0.631 57.275 1.00 41.97 184 THR A N 1
ATOM 1475 C CA . THR A 1 184 ? 25.091 0.481 58.476 1.00 41.97 184 THR A CA 1
ATOM 1476 C C . THR A 1 184 ? 25.635 1.323 59.626 1.00 41.97 184 THR A C 1
ATOM 1478 O O . THR A 1 184 ? 26.774 1.122 60.041 1.00 41.97 184 THR A O 1
ATOM 1481 N N . ALA A 1 185 ? 24.787 2.173 60.205 1.00 30.47 185 ALA A N 1
ATOM 1482 C CA . ALA A 1 185 ? 24.853 2.540 61.616 1.00 30.47 185 ALA A CA 1
ATOM 1483 C C . ALA A 1 185 ? 23.462 2.983 62.100 1.00 30.47 185 ALA A C 1
ATOM 1485 O O . ALA A 1 185 ? 22.990 4.065 61.775 1.00 30.47 185 ALA A O 1
ATOM 1486 N N . ASN A 1 186 ? 22.816 2.073 62.830 1.00 38.72 186 ASN A N 1
ATOM 1487 C CA . ASN A 1 186 ? 21.869 2.276 63.927 1.00 38.72 186 ASN A CA 1
ATOM 1488 C C . ASN A 1 186 ? 21.130 3.622 63.998 1.00 38.72 186 ASN A C 1
ATOM 1490 O O . ASN A 1 186 ? 21.668 4.599 64.508 1.00 38.72 186 ASN A O 1
ATOM 1494 N N . GLN A 1 187 ? 19.839 3.595 63.673 1.00 36.19 187 GLN A N 1
ATOM 1495 C CA . GLN A 1 187 ? 18.787 3.925 64.636 1.00 36.19 187 GLN A CA 1
ATOM 1496 C C . GLN A 1 187 ? 17.457 3.419 64.083 1.00 36.19 187 GLN A C 1
ATOM 1498 O O . GLN A 1 187 ? 16.891 3.943 63.128 1.00 36.19 187 GLN A O 1
ATOM 1503 N N . SER A 1 188 ? 16.996 2.318 64.666 1.00 43.44 188 SER A N 1
ATOM 1504 C CA . SER A 1 188 ? 15.648 1.811 64.496 1.00 43.44 188 SER A CA 1
ATOM 1505 C C . SER A 1 188 ? 14.672 2.778 65.164 1.00 43.44 188 SER A C 1
ATOM 1507 O O . SER A 1 188 ? 14.269 2.560 66.306 1.00 43.44 188 SER A O 1
ATOM 1509 N N . GLU A 1 189 ? 14.246 3.821 64.461 1.00 37.09 189 GLU A N 1
ATOM 1510 C CA . GLU A 1 189 ? 12.925 4.379 64.724 1.00 37.09 189 GLU A CA 1
ATOM 1511 C C . GLU A 1 189 ? 11.911 3.415 64.116 1.00 37.09 189 GLU A C 1
ATOM 1513 O O . GLU A 1 189 ? 11.454 3.541 62.981 1.00 37.09 189 GLU A O 1
ATOM 1518 N N . LYS A 1 190 ? 11.593 2.383 64.906 1.00 36.91 190 LYS A N 1
ATOM 1519 C CA . LYS A 1 190 ? 10.315 1.689 64.814 1.00 36.91 190 LYS A CA 1
ATOM 1520 C C . LYS A 1 190 ? 9.254 2.780 64.941 1.00 36.91 190 LYS A C 1
ATOM 1522 O O . LYS A 1 190 ? 8.880 3.165 66.046 1.00 36.91 190 LYS A O 1
ATOM 1527 N N . THR A 1 191 ? 8.749 3.272 63.817 1.00 35.28 191 THR A N 1
ATOM 1528 C CA . THR A 1 191 ? 7.375 3.753 63.786 1.00 35.28 191 THR A CA 1
ATOM 1529 C C . THR A 1 191 ? 6.539 2.512 64.041 1.00 35.28 191 THR A C 1
ATOM 1531 O O . THR A 1 191 ? 6.224 1.732 63.146 1.00 35.28 191 THR A O 1
ATOM 1534 N N . THR A 1 192 ? 6.293 2.262 65.326 1.00 34.28 192 THR A N 1
ATOM 1535 C CA . THR A 1 192 ? 5.229 1.393 65.791 1.00 34.28 192 THR A CA 1
ATOM 1536 C C . THR A 1 192 ? 3.961 1.985 65.203 1.00 34.28 192 THR A C 1
ATOM 1538 O O . THR A 1 192 ? 3.359 2.889 65.780 1.00 34.28 192 THR A O 1
ATOM 1541 N N . PHE A 1 193 ? 3.575 1.520 64.017 1.00 38.59 193 PHE A N 1
ATOM 1542 C CA . PHE A 1 193 ? 2.177 1.555 63.649 1.00 38.59 193 PHE A CA 1
ATOM 1543 C C . PHE A 1 193 ? 1.502 0.735 64.735 1.00 38.59 193 PHE A C 1
ATOM 1545 O O . PHE A 1 193 ? 1.726 -0.471 64.847 1.00 38.59 193 PHE A O 1
ATOM 1552 N N . ALA A 1 194 ? 0.797 1.431 65.628 1.00 37.59 194 ALA A N 1
ATOM 1553 C CA . ALA A 1 194 ? -0.155 0.798 66.513 1.00 37.59 194 ALA A CA 1
ATOM 1554 C C . ALA A 1 194 ? -0.947 -0.158 65.630 1.00 37.59 194 ALA A C 1
ATOM 1556 O O . ALA A 1 194 ? -1.530 0.314 64.658 1.00 37.59 194 ALA A O 1
ATOM 1557 N N . ASN A 1 195 ? -0.876 -1.466 65.905 1.00 39.72 195 ASN A N 1
ATOM 1558 C CA . ASN A 1 195 ? -1.752 -2.446 65.277 1.00 39.72 195 ASN A CA 1
ATOM 1559 C C . ASN A 1 195 ? -3.161 -1.863 65.381 1.00 39.72 195 ASN A C 1
ATOM 1561 O O . ASN A 1 195 ? -3.701 -1.843 66.494 1.00 39.72 195 ASN A O 1
ATOM 1565 N N . PRO A 1 196 ? -3.770 -1.361 64.291 1.00 43.91 196 PRO A N 1
ATOM 1566 C CA . PRO A 1 196 ? -5.202 -1.224 64.325 1.00 43.91 196 PRO A CA 1
ATOM 1567 C C . PRO A 1 196 ? -5.663 -2.670 64.463 1.00 43.91 196 PRO A C 1
ATOM 1569 O O . PRO A 1 196 ? -5.171 -3.555 63.761 1.00 43.91 196 PRO A O 1
ATOM 1572 N N . SER A 1 197 ? -6.538 -2.962 65.411 1.00 47.81 197 SER A N 1
ATOM 1573 C CA . SER A 1 197 ? -7.290 -4.205 65.342 1.00 47.81 197 SER A CA 1
ATOM 1574 C C . SER A 1 197 ? -8.039 -4.182 64.002 1.00 47.81 197 SER A C 1
ATOM 1576 O O . SER A 1 197 ? -9.067 -3.520 63.874 1.00 47.81 197 SER A O 1
ATOM 1578 N N . LEU A 1 198 ? -7.453 -4.804 62.975 1.00 54.25 198 LEU A N 1
ATOM 1579 C CA . LEU A 1 198 ? -7.847 -4.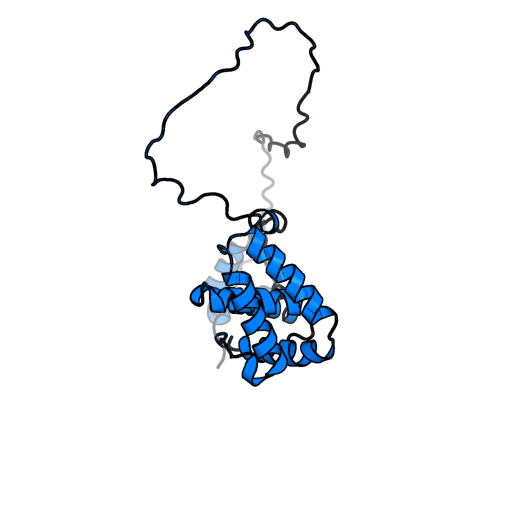708 61.562 1.00 54.25 198 LEU A CA 1
ATOM 1580 C C . LEU A 1 198 ? -9.120 -5.505 61.235 1.00 54.25 198 LEU A C 1
ATOM 1582 O O . LEU A 1 198 ? -9.605 -5.471 60.106 1.00 54.25 198 LEU A O 1
ATOM 1586 N N . SER A 1 199 ? -9.744 -6.095 62.255 1.00 51.69 199 SER A N 1
ATOM 1587 C CA . SER A 1 199 ? -11.012 -6.822 62.206 1.00 51.69 199 SER A CA 1
ATOM 1588 C C . SER A 1 199 ? -12.248 -5.951 61.923 1.00 51.69 199 SER A C 1
ATOM 1590 O O . SER A 1 199 ? -13.363 -6.460 61.958 1.00 51.69 199 SER A O 1
ATOM 1592 N N . SER A 1 200 ? -12.087 -4.651 61.648 1.00 57.78 200 SER A N 1
ATOM 1593 C CA . SER A 1 200 ? -13.200 -3.726 61.378 1.00 57.78 200 SER A CA 1
ATOM 1594 C C . SER A 1 200 ? -12.925 -2.754 60.220 1.00 57.78 200 SER A C 1
ATOM 1596 O O . SER A 1 200 ? -13.418 -1.623 60.224 1.00 57.78 200 SER A O 1
ATOM 1598 N N . THR A 1 201 ? -12.137 -3.156 59.220 1.00 68.62 201 THR A N 1
ATOM 1599 C CA . THR A 1 201 ? -11.997 -2.357 57.989 1.00 68.62 201 THR A CA 1
ATOM 1600 C C . THR A 1 201 ? -13.287 -2.477 57.176 1.00 68.62 201 THR A C 1
ATOM 1602 O O . THR A 1 201 ? -13.668 -3.578 56.797 1.00 68.62 201 THR A O 1
ATOM 1605 N N . THR A 1 202 ? -13.993 -1.374 56.916 1.00 79.44 202 THR A N 1
ATOM 1606 C CA . THR A 1 202 ? -15.176 -1.374 56.036 1.00 79.44 202 THR A CA 1
ATOM 1607 C C . THR A 1 202 ? -14.760 -1.423 54.564 1.00 79.44 202 THR A C 1
ATOM 1609 O O . THR A 1 202 ? -13.655 -1.008 54.209 1.00 79.44 202 THR A O 1
ATOM 1612 N N . PHE A 1 203 ? -15.653 -1.888 53.680 1.00 77.94 203 PHE A N 1
ATOM 1613 C CA . PHE A 1 203 ? -15.382 -1.918 52.234 1.00 77.94 203 PHE A CA 1
ATOM 1614 C C . PHE A 1 203 ? -15.042 -0.525 51.689 1.00 77.94 203 PHE A C 1
ATOM 1616 O O . PHE A 1 203 ? -14.141 -0.377 50.873 1.00 77.94 203 PHE A O 1
ATOM 1623 N N . GLU A 1 204 ? -15.725 0.508 52.181 1.00 79.94 204 GLU A N 1
ATOM 1624 C CA . GLU A 1 204 ? -15.483 1.894 51.783 1.00 79.94 204 GLU A CA 1
ATOM 1625 C C . GLU A 1 204 ? -14.090 2.384 52.208 1.00 79.94 204 GLU A C 1
ATOM 1627 O O . GLU A 1 204 ? -13.394 3.024 51.421 1.00 79.94 204 GLU A O 1
ATOM 1632 N N . ALA A 1 205 ? -13.636 2.024 53.413 1.00 79.88 205 ALA A N 1
ATOM 1633 C CA . ALA A 1 205 ? -12.284 2.340 53.867 1.00 79.88 205 ALA A CA 1
ATOM 1634 C C . ALA A 1 205 ? -11.220 1.614 53.029 1.00 79.88 205 ALA A C 1
ATOM 1636 O O . ALA A 1 205 ? -10.226 2.227 52.649 1.00 79.88 205 ALA A O 1
ATOM 1637 N N . PHE A 1 206 ? -11.454 0.343 52.692 1.00 82.75 206 PHE A N 1
ATOM 1638 C CA . PHE A 1 206 ? -10.582 -0.439 51.813 1.00 82.75 206 PHE A CA 1
ATOM 1639 C C . PHE A 1 206 ? -10.518 0.142 50.391 1.00 82.75 206 PHE A C 1
ATOM 1641 O O . PHE A 1 206 ? -9.431 0.342 49.857 1.00 82.75 206 PHE A O 1
ATOM 1648 N N . ASN A 1 207 ? -11.663 0.492 49.797 1.00 82.81 207 ASN A N 1
ATOM 1649 C CA . ASN A 1 207 ? -11.739 1.043 48.441 1.00 82.81 207 ASN A CA 1
ATOM 1650 C C . ASN A 1 207 ? -11.044 2.412 48.309 1.00 82.81 207 ASN A C 1
ATOM 1652 O O . ASN A 1 207 ? -10.539 2.751 47.242 1.00 82.81 207 ASN A O 1
ATOM 1656 N N . ASN A 1 208 ? -10.986 3.184 49.398 1.00 81.81 208 ASN A N 1
ATOM 1657 C CA . ASN A 1 208 ? -10.336 4.494 49.438 1.00 81.81 208 ASN A CA 1
ATOM 1658 C C . ASN A 1 208 ? -8.836 4.436 49.797 1.00 81.81 208 ASN A C 1
ATOM 1660 O O . ASN A 1 208 ? -8.187 5.481 49.889 1.00 81.81 208 ASN A O 1
ATOM 1664 N N . MET A 1 209 ? -8.253 3.249 50.011 1.00 82.75 209 MET A N 1
ATOM 1665 C CA . MET A 1 209 ? -6.821 3.131 50.294 1.00 82.75 209 MET A CA 1
ATOM 1666 C C . MET A 1 209 ? -5.968 3.457 49.062 1.00 82.75 209 MET A C 1
ATOM 1668 O O . MET A 1 209 ? -6.258 3.056 47.937 1.00 82.75 209 MET A O 1
ATOM 1672 N N . ALA A 1 210 ? -4.847 4.149 49.282 1.00 75.88 210 ALA A N 1
ATOM 1673 C CA . ALA A 1 210 ? -3.891 4.430 48.218 1.00 75.88 210 ALA A CA 1
ATOM 1674 C C . ALA A 1 210 ? -3.249 3.131 47.696 1.00 75.88 210 ALA A C 1
ATOM 1676 O O . ALA A 1 210 ? -2.650 2.361 48.462 1.00 75.88 210 ALA A O 1
ATOM 1677 N N . ILE A 1 211 ? -3.330 2.924 46.379 1.00 77.69 211 ILE A N 1
ATOM 1678 C CA . ILE A 1 211 ? -2.712 1.793 45.681 1.00 77.69 211 ILE A CA 1
ATOM 1679 C C . ILE A 1 211 ? -1.216 2.084 45.535 1.00 77.69 211 ILE A C 1
ATOM 1681 O O . ILE A 1 211 ? -0.772 2.760 44.609 1.00 77.69 211 ILE A O 1
ATOM 1685 N N . LEU A 1 212 ? -0.433 1.602 46.498 1.00 78.25 212 LEU A N 1
ATOM 1686 C CA . LEU A 1 212 ? 1.023 1.723 46.523 1.00 78.25 212 LEU A CA 1
ATOM 1687 C C . LEU A 1 212 ? 1.637 0.326 46.613 1.00 78.25 212 LEU A C 1
ATOM 1689 O O . LEU A 1 212 ? 1.187 -0.490 47.413 1.00 78.25 212 LEU A O 1
ATOM 1693 N N . SER A 1 213 ? 2.708 0.066 45.860 1.00 72.38 213 SER A N 1
ATOM 1694 C CA . SER A 1 213 ? 3.388 -1.244 45.829 1.00 72.38 213 SER A CA 1
ATOM 1695 C C . SER A 1 213 ? 3.850 -1.726 47.209 1.00 72.38 213 SER A C 1
ATOM 1697 O O . SER A 1 213 ? 3.779 -2.912 47.511 1.00 72.38 213 SER A O 1
ATOM 1699 N N . ARG A 1 214 ? 4.242 -0.798 48.089 1.00 76.94 214 ARG A N 1
ATOM 1700 C CA . ARG A 1 214 ? 4.625 -1.078 49.485 1.00 76.94 214 ARG A CA 1
ATOM 1701 C C . ARG A 1 214 ? 3.476 -1.553 50.386 1.00 76.94 214 ARG A C 1
ATOM 1703 O O . ARG A 1 214 ? 3.740 -2.013 51.487 1.00 76.94 214 ARG A O 1
ATOM 1710 N N . ASN A 1 215 ? 2.226 -1.414 49.945 1.00 74.81 215 ASN A N 1
ATOM 1711 C CA . ASN A 1 215 ? 1.039 -1.779 50.721 1.00 74.81 215 ASN A CA 1
ATOM 1712 C C . ASN A 1 215 ? 0.459 -3.140 50.299 1.00 74.81 215 ASN A C 1
ATOM 1714 O O . ASN A 1 215 ? -0.562 -3.540 50.844 1.00 74.81 215 ASN A O 1
ATOM 1718 N N . HIS A 1 216 ? 1.075 -3.845 49.344 1.00 77.25 216 HIS A N 1
ATOM 1719 C CA . HIS A 1 216 ? 0.550 -5.100 48.791 1.00 77.25 216 HIS A CA 1
ATOM 1720 C C . HIS A 1 216 ? 0.184 -6.132 49.872 1.00 77.25 216 HIS A C 1
ATOM 1722 O O . HIS A 1 216 ? -0.899 -6.713 49.836 1.00 77.25 216 HIS A O 1
ATOM 1728 N N . ASP A 1 217 ? 1.040 -6.296 50.881 1.00 80.75 217 ASP A N 1
ATOM 1729 C CA . ASP A 1 217 ? 0.810 -7.270 51.952 1.00 80.75 217 ASP A CA 1
ATOM 1730 C C . ASP A 1 217 ? -0.367 -6.867 52.854 1.00 80.75 217 ASP A C 1
ATOM 1732 O O . ASP A 1 217 ? -1.159 -7.714 53.256 1.00 80.75 217 ASP A O 1
ATOM 1736 N N . VAL A 1 218 ? -0.552 -5.562 53.080 1.00 81.00 218 VAL A N 1
ATOM 1737 C CA . VAL A 1 218 ? -1.683 -5.010 53.846 1.00 81.00 218 VAL A CA 1
ATOM 1738 C C . VAL A 1 218 ? -3.001 -5.220 53.097 1.00 81.00 218 VAL A C 1
ATOM 1740 O O . VAL A 1 218 ? -3.998 -5.613 53.695 1.00 81.00 218 VAL A O 1
ATOM 1743 N N . TRP A 1 219 ? -3.010 -5.009 51.778 1.00 81.06 219 TRP A N 1
ATOM 1744 C CA . TRP A 1 219 ? -4.187 -5.247 50.937 1.00 81.06 219 TRP A CA 1
ATOM 1745 C C . TRP A 1 219 ? -4.602 -6.719 50.940 1.00 81.06 219 TRP A C 1
ATOM 1747 O O . TRP A 1 219 ? -5.779 -7.030 51.128 1.00 81.06 219 TRP A O 1
ATOM 1757 N N . ASN A 1 220 ? -3.636 -7.626 50.777 1.00 82.06 220 ASN A N 1
ATOM 1758 C CA . ASN A 1 220 ? -3.902 -9.061 50.794 1.00 82.06 220 ASN A CA 1
ATOM 1759 C C . ASN A 1 220 ? -4.398 -9.533 52.157 1.00 82.06 220 ASN A C 1
ATOM 1761 O O . ASN A 1 220 ? -5.320 -10.343 52.216 1.00 82.06 220 ASN A O 1
ATOM 1765 N N . GLN A 1 221 ? -3.840 -8.995 53.241 1.00 81.38 221 GLN A N 1
ATOM 1766 C CA . GLN A 1 221 ? -4.303 -9.308 54.584 1.00 81.38 221 GLN A CA 1
ATOM 1767 C C . GLN A 1 221 ? -5.759 -8.860 54.799 1.00 81.38 221 GLN A C 1
ATOM 1769 O O . GLN A 1 221 ? -6.578 -9.656 55.253 1.00 81.38 221 GLN A O 1
ATOM 1774 N N . ILE A 1 222 ? -6.127 -7.641 54.383 1.00 82.44 222 ILE A N 1
ATOM 1775 C CA . ILE A 1 222 ? -7.510 -7.143 54.506 1.00 82.44 222 ILE A CA 1
ATOM 1776 C C . ILE A 1 222 ? -8.491 -7.993 53.684 1.00 82.44 222 ILE A C 1
ATOM 1778 O O . ILE A 1 222 ? -9.586 -8.292 54.163 1.00 82.44 222 ILE A O 1
ATOM 1782 N N . LEU A 1 223 ? -8.109 -8.412 52.472 1.00 80.56 223 LEU A N 1
ATOM 1783 C CA . LEU A 1 223 ? -8.931 -9.279 51.618 1.00 80.56 223 LEU A CA 1
ATOM 1784 C C . LEU A 1 223 ? -9.099 -10.693 52.189 1.00 80.56 223 LEU A C 1
ATOM 1786 O O . LEU A 1 223 ? -10.185 -11.264 52.084 1.00 80.56 223 LEU A O 1
ATOM 1790 N N . GLN A 1 224 ? -8.053 -11.256 52.801 1.00 80.69 224 GLN A N 1
ATOM 1791 C CA . GLN A 1 224 ? -8.125 -12.556 53.478 1.00 80.69 224 GLN A CA 1
ATOM 1792 C C . GLN A 1 224 ? -9.032 -12.503 54.712 1.00 80.69 224 GLN A C 1
ATOM 1794 O O . GLN A 1 224 ? -9.799 -13.435 54.949 1.00 80.69 224 GLN A O 1
ATOM 1799 N N . GLU A 1 225 ? -8.978 -11.406 55.467 1.00 78.62 225 GLU A N 1
ATOM 1800 C CA . GLU A 1 225 ? -9.803 -11.201 56.661 1.00 78.62 225 GLU A CA 1
ATOM 1801 C C . GLU A 1 225 ? -11.259 -10.816 56.321 1.00 78.62 225 GLU A C 1
ATOM 1803 O O . GLU A 1 225 ? -12.156 -11.065 57.127 1.00 78.62 225 GLU A O 1
ATOM 1808 N N . ASN A 1 226 ? -11.531 -10.290 55.114 1.00 77.69 226 ASN A N 1
ATOM 1809 C CA . ASN A 1 226 ? -12.869 -9.874 54.662 1.00 77.69 226 ASN A CA 1
ATOM 1810 C C . ASN A 1 226 ? -13.279 -10.515 53.315 1.00 77.69 226 ASN A C 1
ATOM 1812 O O . ASN A 1 226 ? -13.423 -9.818 52.303 1.00 77.69 226 ASN A O 1
ATOM 1816 N N . PRO A 1 227 ? -13.572 -11.833 53.278 1.00 75.00 227 PRO A N 1
ATOM 1817 C CA . PRO A 1 227 ? -13.917 -12.544 52.040 1.00 75.00 227 PRO A CA 1
ATOM 1818 C C . PRO A 1 227 ? -15.188 -12.031 51.339 1.00 75.00 227 PRO A C 1
ATOM 1820 O O . PRO A 1 227 ? -15.428 -12.340 50.172 1.00 75.00 227 PRO A O 1
ATOM 1823 N N . SER A 1 228 ? -16.038 -11.277 52.044 1.00 74.50 228 SER A N 1
ATOM 1824 C CA . SER A 1 228 ? -17.254 -10.665 51.498 1.00 74.50 228 SER A CA 1
ATOM 1825 C C . SER A 1 228 ? -16.970 -9.528 50.513 1.00 74.50 228 SER A C 1
ATOM 1827 O O . SER A 1 228 ? -17.817 -9.272 49.664 1.00 74.50 228 SER A O 1
ATOM 1829 N N . PHE A 1 229 ? -15.789 -8.898 50.545 1.00 79.62 229 PHE A N 1
ATOM 1830 C CA . PHE A 1 229 ? -15.429 -7.819 49.611 1.00 79.62 229 PHE A CA 1
ATOM 1831 C C . PHE A 1 229 ? -15.298 -8.302 48.162 1.00 79.62 229 PHE A C 1
ATOM 1833 O O . PHE A 1 229 ? -15.512 -7.531 47.231 1.00 79.62 229 PHE A O 1
ATOM 1840 N N . GLY A 1 230 ? -14.984 -9.586 47.961 1.00 66.19 230 GLY A N 1
ATOM 1841 C CA . GLY A 1 230 ? -14.911 -10.213 46.639 1.00 66.19 230 GLY A CA 1
ATOM 1842 C C . GLY A 1 230 ? -16.238 -10.795 46.142 1.00 66.19 230 GLY A C 1
ATOM 1843 O O . GLY A 1 230 ? -16.308 -11.268 45.005 1.00 66.19 230 GLY A O 1
ATOM 1844 N N . LYS A 1 231 ? -17.296 -10.796 46.966 1.00 66.94 231 LYS A N 1
ATOM 1845 C CA . LYS A 1 231 ? -18.602 -11.332 46.570 1.00 66.94 231 LYS A CA 1
ATOM 1846 C C . LYS A 1 231 ? -19.403 -10.241 45.867 1.00 66.94 231 LYS A C 1
ATOM 1848 O O . LYS A 1 231 ? -19.814 -9.264 46.484 1.00 66.94 231 LYS A O 1
ATOM 1853 N N . ARG A 1 232 ? -19.662 -10.424 44.569 1.00 47.72 232 ARG A N 1
ATOM 1854 C CA . ARG A 1 232 ? -20.707 -9.660 43.876 1.00 47.72 232 ARG A CA 1
ATOM 1855 C C . ARG A 1 232 ? -22.047 -10.068 44.483 1.00 47.72 232 ARG A C 1
ATOM 1857 O O . ARG A 1 232 ? -22.409 -11.240 44.394 1.00 47.72 232 ARG A O 1
ATOM 1864 N N . ASN A 1 233 ? -22.754 -9.127 45.101 1.00 46.50 233 ASN A N 1
ATOM 1865 C CA . ASN A 1 233 ? -24.170 -9.321 45.393 1.00 46.50 233 ASN A CA 1
ATOM 1866 C C . ASN A 1 233 ? -24.887 -9.466 44.045 1.00 46.50 233 ASN A C 1
ATOM 1868 O O . ASN A 1 233 ? -24.812 -8.561 43.212 1.00 46.50 233 ASN A O 1
ATOM 1872 N N . VAL A 1 234 ? -25.468 -10.643 43.817 1.00 39.06 234 VAL A N 1
ATOM 1873 C CA . VAL A 1 234 ? -26.426 -10.904 42.735 1.00 39.06 234 VAL A CA 1
ATOM 1874 C C . VAL A 1 234 ? -27.778 -10.356 43.160 1.00 39.06 234 VAL A C 1
ATOM 1876 O O . VAL A 1 234 ? -28.121 -10.557 44.348 1.00 39.06 234 VAL A O 1
#

pLDDT: mean 70.89, std 23.32, range [30.33, 97.12]

Radius of gyration: 32.05 Å; chains: 1; bounding box: 84×35×85 Å

Organism: Galerina marginata (strain CBS 339.88) (NCBI:txid685588)

Secondary structure (DSSP, 8-state):
-PPPPP----GGGT-HHHHHHHHHHHHHHTTS---HHHHHHHHHHHHHHHHT-GGGHHHHHHHHHHHHTS--TTS-HHHHHHHHHHHHHHHHH-HHHHHHHHHHHHHHHHHHHH------S----TTHHHHTTSS---SS-SS----------------------------------PPPP----------------GGG--HHHHHTS---GGGHHHHHHHHHH-GGGG----

Sequence (234 aa):
MASKTPVILSISTFSQELGNLLAASFVELEKKPVDRITSVSWEMKMLSDIGDQHKLIAPIKTWLSRSISMDIDNLSVSELLQFFLGNQFLQRYDPERAIEYLEQLQHIMDKKQFGSNQPQHHQLNYLEDITEHDFLSQKDSAEFNLASGDGSDNDSDYEDLDSGSISFNPQSPPRKRQKKPQQTANQSEKTTFANPSLSSTTFEAFNNMAILSRNHDVWNQILQENPSFGKRNV

Foldseek 3Di:
DDFDQFDDDQLCVLPVPVNVVLVVLVVVLVVDDDDPVSLVVSLVVQCVVVVVPPVNQVSLLVNLCRRRVHHDPVDDSVRSSCLSSVLSVCVVPPVPVSSVSSVVVNVVVVCVVVPPPDPPDDDDPPVVVVVVPPDPPDDDPPDDDDDDDDDDDDDDDDDDDDDDDDPPPPPDDPDDDDPDDDDDDDDPPPPPPPPPPLLDQDLVNLVPDDPDPVCVVVNVVNCVSCVCNPDDDD